Protein AF-A0A1H8KTC3-F1 (afdb_monomer_lite)

Radius of gyration: 44.31 Å; chains: 1; bounding box: 61×107×95 Å

Secondary structure (DSSP, 8-state):
---HHHHHHHHHHHHHHHTS-HHHHH--HHHHTT---GGGHHHHHHHHHHHHHHHHS-GGGS-HHHHHHHHHHHHHHHHHHHHHHT--S-SS-HHHHHHHHHHHHHHHHHHHHHHHTTHHHHHHHHTT-HHHHHHHHHHHHHHHHHHHHHHHHHHHHHHHHHHHHHHHHHHHHHHHHHHHHHHHHHHHHHHHHHHHHHHHHHHHHHHHHHHHHHHHHHHH-PPPTT--HHHHHHHHHHHHHHH-

pLDDT: mean 75.18, std 18.18, range [36.19, 97.75]

Foldseek 3Di:
DADPVLLVLLLVLLVLLLVQDLVLLADDCPFAPPDGLVLLNVLSVLLNVLSVLSNPFPCVPDDNVLSNQLSVLSNQLSVLSVVSVPQGPPDPCSNVVSVVSSVSNNVSSVSNCVSCVVVRVVRVVVVPCCVVCVVVVVVVVVVVVVCVVVVVVVVVVVVVVVVVVVVVVVVVCVVVVVVVVVVVVVVVVVVVVVVVVVVVVVVVVVVVVVVVVVVCCLPPPDDPPPDDPVVVVVSVVVSVVVVD

Sequence (244 aa):
MASATVVDELKAACRQGLDINISRLIARPEEWGRINFEGAKASLQTATFLFEAFSTLPVDILPDQDVTSLRDNARAVVQQMQAIDKFGIATENPSNQAASLVDGLKGAVDGFQRVSFNLLPYLAYHRGDIQAKLALIESAVGKAEALYDDGKASIDAKAKLLDDALAAARTAAAKAGAAVFTQDFFGEADTLGNSAGKWLIAGTALAGAGMIAAVAALLWLQPPIEASTPYLIQYTVTKLVVVV

Structure (mmCIF, N/CA/C/O backbone):
data_AF-A0A1H8KTC3-F1
#
_entry.id   AF-A0A1H8KTC3-F1
#
loop_
_atom_site.group_PDB
_atom_site.id
_atom_site.type_symbol
_atom_site.label_atom_id
_atom_site.label_alt_id
_atom_site.label_comp_id
_atom_site.label_asym_id
_atom_site.label_entity_id
_atom_site.label_seq_id
_atom_site.pdbx_PDB_ins_code
_atom_site.Cartn_x
_atom_site.Cartn_y
_atom_site.Cartn_z
_atom_site.occupancy
_atom_site.B_iso_or_equiv
_atom_site.auth_seq_id
_atom_site.auth_comp_id
_atom_site.auth_asym_id
_atom_site.auth_atom_id
_atom_site.pdbx_PDB_model_num
ATOM 1 N N . MET A 1 1 ? 22.013 -10.633 -17.024 1.00 72.88 1 MET A N 1
ATOM 2 C CA . MET A 1 1 ? 21.093 -11.752 -16.759 1.00 72.88 1 MET A CA 1
ATOM 3 C C . MET A 1 1 ? 21.294 -12.169 -15.326 1.00 72.88 1 MET A C 1
ATOM 5 O O . MET A 1 1 ? 22.433 -12.132 -14.866 1.00 72.88 1 MET A O 1
ATOM 9 N N . ALA A 1 2 ? 20.203 -12.465 -14.635 1.00 81.25 2 ALA A N 1
ATOM 10 C CA . ALA A 1 2 ? 20.216 -12.713 -13.209 1.00 81.25 2 ALA A CA 1
ATOM 11 C C . ALA A 1 2 ? 20.635 -14.155 -12.918 1.00 81.25 2 ALA A C 1
ATOM 13 O O . ALA A 1 2 ? 20.373 -15.072 -13.698 1.00 81.25 2 ALA A O 1
ATOM 14 N N . SER A 1 3 ? 21.291 -14.358 -11.785 1.00 89.69 3 SER A N 1
ATOM 15 C CA . SER A 1 3 ? 21.626 -15.681 -11.279 1.00 89.69 3 SER A CA 1
ATOM 16 C C . SER A 1 3 ? 20.360 -16.478 -10.946 1.00 89.69 3 SER A C 1
ATOM 18 O O . SER A 1 3 ? 19.374 -15.937 -10.436 1.00 89.69 3 SER A O 1
ATOM 20 N N . ALA A 1 4 ? 20.403 -17.792 -11.190 1.00 89.69 4 ALA A N 1
ATOM 21 C CA . ALA A 1 4 ? 19.290 -18.694 -10.884 1.00 89.69 4 ALA A CA 1
ATOM 22 C C . ALA A 1 4 ? 18.856 -18.593 -9.411 1.00 89.69 4 ALA A C 1
ATOM 24 O O . ALA A 1 4 ? 17.666 -18.553 -9.120 1.00 89.69 4 ALA A O 1
ATOM 25 N N . THR A 1 5 ? 19.818 -18.435 -8.496 1.00 93.25 5 THR A N 1
ATOM 26 C CA . THR A 1 5 ? 19.568 -18.273 -7.060 1.00 93.25 5 THR A CA 1
ATOM 27 C C . THR A 1 5 ? 18.655 -17.083 -6.756 1.00 93.25 5 THR A C 1
ATOM 29 O O . THR A 1 5 ? 17.660 -17.234 -6.052 1.00 93.25 5 THR A O 1
ATOM 32 N N . VAL A 1 6 ? 18.952 -15.897 -7.298 1.00 90.19 6 VAL A N 1
ATOM 33 C CA . VAL A 1 6 ? 18.173 -14.680 -7.007 1.00 90.19 6 VAL A CA 1
ATOM 34 C C . VAL A 1 6 ? 16.779 -14.756 -7.640 1.00 90.19 6 VAL A C 1
ATOM 36 O O . VAL A 1 6 ? 15.796 -14.325 -7.035 1.00 90.19 6 VAL A O 1
ATOM 39 N N . VAL A 1 7 ? 16.674 -15.363 -8.825 1.00 91.81 7 VAL A N 1
ATOM 40 C CA . VAL A 1 7 ? 15.395 -15.627 -9.500 1.00 91.81 7 VAL A CA 1
ATOM 41 C C . VAL A 1 7 ? 14.516 -16.582 -8.691 1.00 91.81 7 VAL A C 1
ATOM 43 O O . VAL A 1 7 ? 13.326 -16.313 -8.504 1.00 91.81 7 VAL A O 1
ATOM 46 N N . ASP A 1 8 ? 15.086 -17.675 -8.188 1.00 94.19 8 ASP A N 1
ATOM 47 C CA . ASP A 1 8 ? 14.363 -18.655 -7.379 1.00 94.19 8 ASP A CA 1
ATOM 48 C C . ASP A 1 8 ? 13.907 -18.051 -6.049 1.00 94.19 8 ASP A C 1
ATOM 50 O O . ASP A 1 8 ? 12.771 -18.270 -5.627 1.00 94.19 8 ASP A O 1
ATOM 54 N N . GLU A 1 9 ? 14.739 -17.217 -5.421 1.00 94.44 9 GLU A N 1
ATOM 55 C CA . GLU A 1 9 ? 14.365 -16.490 -4.208 1.00 94.44 9 GLU A CA 1
ATOM 56 C C . GLU A 1 9 ? 13.215 -15.498 -4.430 1.00 94.44 9 GLU A C 1
ATOM 58 O O . GLU A 1 9 ? 12.332 -15.394 -3.574 1.00 94.44 9 GLU A O 1
ATOM 63 N N . LEU A 1 10 ? 13.200 -14.776 -5.559 1.00 95.56 10 LEU A N 1
ATOM 64 C CA . LEU A 1 10 ? 12.077 -13.910 -5.934 1.00 95.56 10 LEU A CA 1
ATOM 65 C C . LEU A 1 10 ? 10.802 -14.739 -6.109 1.00 95.56 10 LEU A C 1
ATOM 67 O O . LEU A 1 10 ? 9.775 -14.433 -5.503 1.00 95.56 10 LEU A O 1
ATOM 71 N N . LYS A 1 11 ? 10.865 -15.817 -6.899 1.00 94.31 11 LYS A N 1
ATOM 72 C CA . LYS A 1 11 ? 9.705 -16.683 -7.153 1.00 94.31 11 LYS A CA 1
ATOM 73 C C . LYS A 1 11 ? 9.184 -17.328 -5.872 1.00 94.31 11 LYS A C 1
ATOM 75 O O . LYS A 1 11 ? 7.970 -17.430 -5.703 1.00 94.31 11 LYS A O 1
ATOM 80 N N . ALA A 1 12 ? 10.071 -17.730 -4.965 1.00 95.25 12 ALA A N 1
ATOM 81 C CA . ALA A 1 12 ? 9.701 -18.248 -3.653 1.00 95.25 12 ALA A CA 1
ATOM 82 C C . ALA A 1 12 ? 8.963 -17.193 -2.814 1.00 95.25 12 ALA A C 1
ATOM 84 O O . ALA A 1 12 ? 7.914 -17.501 -2.254 1.00 95.25 12 ALA A O 1
ATOM 85 N N . ALA A 1 13 ? 9.450 -15.946 -2.784 1.00 95.19 13 ALA A N 1
ATOM 86 C CA . ALA A 1 13 ? 8.769 -14.853 -2.090 1.00 95.19 13 ALA A CA 1
ATOM 87 C C . ALA A 1 13 ? 7.376 -14.573 -2.683 1.00 95.19 13 ALA A C 1
ATOM 89 O O . ALA A 1 13 ? 6.410 -14.430 -1.937 1.00 95.19 13 ALA A O 1
ATOM 90 N N . CYS A 1 14 ? 7.242 -14.560 -4.014 1.00 93.69 14 CYS A N 1
ATOM 91 C CA . CYS A 1 14 ? 5.942 -14.388 -4.667 1.00 93.69 14 CYS A CA 1
ATOM 92 C C . CYS A 1 14 ? 4.973 -15.528 -4.332 1.00 93.69 14 CYS A C 1
ATOM 94 O O . CYS A 1 14 ? 3.828 -15.263 -3.982 1.00 93.69 14 CYS A O 1
ATOM 96 N N . ARG A 1 15 ? 5.425 -16.790 -4.381 1.00 94.88 15 ARG A N 1
ATOM 97 C CA . ARG A 1 15 ? 4.598 -17.951 -4.003 1.00 94.88 15 ARG A CA 1
ATOM 98 C C . ARG A 1 15 ? 4.141 -17.871 -2.551 1.00 94.88 15 ARG A C 1
ATOM 100 O O . ARG A 1 15 ? 2.958 -18.024 -2.288 1.00 94.88 15 ARG A O 1
ATOM 107 N N . GLN A 1 16 ? 5.048 -17.525 -1.639 1.00 94.56 16 GLN A N 1
ATOM 108 C CA . GLN A 1 16 ? 4.707 -17.324 -0.233 1.00 94.56 16 GLN A CA 1
ATOM 109 C C . GLN A 1 16 ? 3.632 -16.244 -0.049 1.00 94.56 16 GLN A C 1
ATOM 111 O O . GLN A 1 16 ? 2.763 -16.395 0.802 1.00 94.56 16 GLN A O 1
ATOM 116 N N . GLY A 1 17 ? 3.674 -15.165 -0.836 1.00 90.19 17 GLY A N 1
ATOM 117 C CA . GLY A 1 17 ? 2.631 -14.139 -0.836 1.00 90.19 17 GLY A CA 1
ATOM 118 C C . GLY A 1 17 ? 1.282 -14.638 -1.358 1.00 90.19 17 GLY A C 1
ATOM 119 O O . GLY A 1 17 ? 0.250 -14.276 -0.799 1.00 90.19 17 GLY A O 1
ATOM 120 N N . LEU A 1 18 ? 1.283 -15.492 -2.387 1.00 91.81 18 LEU A N 1
ATOM 121 C CA . LEU A 1 18 ? 0.070 -16.092 -2.962 1.00 91.81 18 LEU A CA 1
ATOM 122 C C . LEU A 1 18 ? -0.572 -17.150 -2.060 1.00 91.81 18 LEU A C 1
ATOM 124 O O . LEU A 1 18 ? -1.792 -17.293 -2.071 1.00 91.81 18 LEU A O 1
ATOM 128 N N . ASP A 1 19 ? 0.225 -17.855 -1.257 1.00 92.81 19 ASP A N 1
ATOM 129 C CA . ASP A 1 19 ? -0.275 -18.845 -0.297 1.00 92.81 19 ASP A CA 1
ATOM 130 C C . ASP A 1 19 ? -1.056 -18.195 0.864 1.00 92.81 19 ASP A C 1
ATOM 132 O O . ASP A 1 19 ? -1.827 -18.862 1.561 1.00 92.81 19 ASP A O 1
ATOM 136 N N . ILE A 1 20 ? -0.891 -16.885 1.086 1.00 90.50 20 ILE A N 1
ATOM 137 C CA . ILE A 1 20 ? -1.614 -16.157 2.130 1.00 90.50 20 ILE A CA 1
ATOM 138 C C . ILE A 1 20 ? -3.026 -15.811 1.644 1.00 90.50 20 ILE A C 1
ATOM 140 O O . ILE A 1 20 ? -3.231 -15.043 0.704 1.00 90.50 20 ILE A O 1
ATOM 144 N N . ASN A 1 21 ? -4.034 -16.320 2.354 1.00 86.12 21 ASN A N 1
ATOM 145 C CA . ASN A 1 21 ? -5.434 -16.057 2.039 1.00 86.12 21 ASN A CA 1
ATOM 146 C C . ASN A 1 21 ? -5.831 -14.600 2.365 1.00 86.12 21 ASN A C 1
ATOM 148 O O . ASN A 1 21 ? -6.064 -14.249 3.522 1.00 86.12 21 ASN A O 1
ATOM 152 N N . ILE A 1 22 ? -5.974 -13.772 1.325 1.00 86.44 22 ILE A N 1
ATOM 153 C CA . ILE A 1 22 ? -6.349 -12.349 1.418 1.00 86.44 22 ILE A CA 1
ATOM 154 C C . ILE A 1 22 ? -7.684 -12.139 2.135 1.00 86.44 22 ILE A C 1
ATOM 156 O O . ILE A 1 22 ? -7.802 -11.228 2.951 1.00 86.44 22 ILE A O 1
ATOM 160 N N . SER A 1 23 ? -8.696 -12.968 1.860 1.00 83.56 23 SER A N 1
ATOM 161 C CA . SER A 1 23 ? -10.012 -12.845 2.502 1.00 83.56 23 SER A CA 1
ATOM 162 C C . SER A 1 23 ? -9.894 -12.992 4.014 1.00 83.56 23 SER A C 1
ATOM 164 O O . SER A 1 23 ? -10.542 -12.260 4.761 1.00 83.56 23 SER A O 1
ATOM 166 N N . ARG A 1 24 ? -8.994 -13.874 4.459 1.00 86.62 24 ARG A N 1
ATOM 167 C CA . ARG A 1 24 ? -8.672 -14.051 5.873 1.00 86.62 24 ARG A CA 1
ATOM 168 C C . ARG A 1 24 ? -7.906 -12.859 6.454 1.00 86.62 24 ARG A C 1
ATOM 170 O O . ARG A 1 24 ? -7.980 -12.638 7.655 1.00 86.62 24 ARG A O 1
ATOM 177 N N . LEU A 1 25 ? -7.154 -12.102 5.658 1.00 86.94 25 LEU A N 1
ATOM 178 C CA . LEU A 1 25 ? -6.471 -10.891 6.132 1.00 86.94 25 LEU A CA 1
ATOM 179 C C . LEU A 1 25 ? -7.417 -9.697 6.279 1.00 86.94 25 LEU A C 1
ATOM 181 O O . LEU A 1 25 ? -7.145 -8.817 7.085 1.00 86.94 25 LEU A O 1
ATOM 185 N N . ILE A 1 26 ? -8.514 -9.658 5.520 1.00 87.88 26 ILE A N 1
ATOM 186 C CA . ILE A 1 26 ? -9.446 -8.527 5.527 1.00 87.88 26 ILE A CA 1
ATOM 187 C C . ILE A 1 26 ? -10.329 -8.540 6.776 1.00 87.88 26 ILE A C 1
ATOM 189 O O . ILE A 1 26 ? -10.446 -7.518 7.450 1.00 87.88 26 ILE A O 1
ATOM 193 N N . ALA A 1 27 ? -10.949 -9.674 7.107 1.00 85.25 27 ALA A N 1
ATOM 194 C CA . ALA A 1 27 ? -11.871 -9.744 8.235 1.00 85.25 27 ALA A CA 1
ATOM 195 C C . ALA A 1 27 ? -11.850 -11.112 8.923 1.00 85.25 27 ALA A C 1
ATOM 197 O O . ALA A 1 27 ? -11.995 -12.151 8.281 1.00 85.25 27 ALA A O 1
ATOM 198 N N . ARG A 1 28 ? -11.749 -11.089 10.257 1.00 86.06 28 ARG A N 1
ATOM 199 C CA . ARG A 1 28 ? -11.930 -12.251 11.139 1.00 86.06 28 ARG A CA 1
ATOM 200 C C . ARG A 1 28 ? -12.811 -11.856 12.317 1.00 86.06 28 ARG A C 1
ATOM 202 O O . ARG A 1 28 ? -12.288 -11.510 13.373 1.00 86.06 28 ARG A O 1
ATOM 209 N N . PRO A 1 29 ? -14.144 -11.878 12.162 1.00 77.44 29 PRO A N 1
ATOM 210 C CA . PRO A 1 29 ? -15.052 -11.443 13.223 1.00 77.44 29 PRO A CA 1
ATOM 211 C C . PRO A 1 29 ? -14.850 -12.215 14.534 1.00 77.44 29 PRO A C 1
ATOM 213 O O . PRO A 1 29 ? -14.983 -11.643 15.612 1.00 77.44 29 PRO A O 1
ATOM 216 N N . GLU A 1 30 ? -14.475 -13.493 14.434 1.00 79.38 30 GLU A N 1
ATOM 217 C CA . GLU A 1 30 ? -14.207 -14.378 15.573 1.00 79.38 30 GLU A CA 1
ATOM 218 C C . GLU A 1 30 ? -12.906 -14.028 16.322 1.00 79.38 30 GLU A C 1
ATOM 220 O O . GLU A 1 30 ? -12.861 -14.147 17.542 1.00 79.38 30 GLU A O 1
ATOM 225 N N . GLU A 1 31 ? -11.863 -13.564 15.618 1.00 82.00 31 GLU A N 1
ATOM 226 C CA . GLU A 1 31 ? -10.539 -13.263 16.200 1.00 82.00 31 GLU A CA 1
ATOM 227 C C . GLU A 1 31 ? -10.375 -11.767 16.556 1.00 82.00 31 GLU A C 1
ATOM 229 O O . GLU A 1 31 ? -9.691 -11.422 17.520 1.00 82.00 31 GLU A O 1
ATOM 234 N N . TRP A 1 32 ? -10.996 -10.861 15.790 1.00 84.62 32 TRP A N 1
ATOM 235 C CA . TRP A 1 32 ? -10.765 -9.407 15.852 1.00 84.62 32 TRP A CA 1
ATOM 236 C C . TRP A 1 32 ? -11.997 -8.585 16.258 1.00 84.62 32 TRP A C 1
ATOM 238 O O . TRP A 1 32 ? -11.905 -7.372 16.478 1.00 84.62 32 TRP A O 1
ATOM 248 N N . GLY A 1 33 ? -13.167 -9.219 16.376 1.00 82.19 33 GLY A N 1
ATOM 249 C CA . GLY A 1 33 ? -14.414 -8.544 16.719 1.00 82.19 33 GLY A CA 1
ATOM 250 C C . GLY A 1 33 ? -14.804 -7.491 15.678 1.00 82.19 33 GLY A C 1
ATOM 251 O O . GLY A 1 33 ? -15.130 -7.817 14.540 1.00 82.19 33 GLY A O 1
ATOM 252 N N . ARG A 1 34 ? -14.805 -6.211 16.079 1.00 83.50 34 ARG A N 1
ATOM 253 C CA . ARG A 1 34 ? -15.156 -5.077 15.199 1.00 83.50 34 ARG A CA 1
ATOM 254 C C . ARG A 1 34 ? -13.987 -4.565 14.353 1.00 83.50 34 ARG A C 1
ATOM 256 O O . ARG A 1 34 ? -14.224 -3.788 13.432 1.00 83.50 34 ARG A O 1
ATOM 263 N N . ILE A 1 35 ? -12.752 -4.948 14.677 1.00 86.62 35 ILE A N 1
ATOM 264 C CA . ILE A 1 35 ? -11.562 -4.508 13.943 1.00 86.62 35 ILE A CA 1
ATOM 265 C C . ILE A 1 35 ? -11.431 -5.344 12.667 1.00 86.62 35 ILE A C 1
ATOM 267 O O . ILE A 1 35 ? -11.582 -6.564 12.687 1.00 86.62 35 ILE A O 1
ATOM 271 N N . ASN A 1 36 ? -11.165 -4.674 11.550 1.00 90.00 36 ASN A N 1
ATOM 272 C CA . ASN A 1 36 ? -10.928 -5.295 10.254 1.00 90.00 36 ASN A CA 1
ATOM 273 C C . ASN A 1 36 ? -9.883 -4.493 9.464 1.00 90.00 36 ASN A C 1
ATOM 275 O O . ASN A 1 36 ? -9.516 -3.380 9.841 1.00 90.00 36 ASN A O 1
ATOM 279 N N . PHE A 1 37 ? -9.424 -5.072 8.362 1.00 91.44 37 PHE A N 1
ATOM 280 C CA . PHE A 1 37 ? -8.426 -4.508 7.459 1.00 91.44 37 PHE A CA 1
ATOM 281 C C . PHE A 1 37 ? -9.030 -4.225 6.074 1.00 91.44 37 PHE A C 1
ATOM 283 O O . PHE A 1 37 ? -8.343 -4.332 5.060 1.00 91.44 37 PHE A O 1
ATOM 290 N N . GLU A 1 38 ? -10.310 -3.841 5.994 1.00 89.38 38 GLU A N 1
ATOM 291 C CA . GLU A 1 38 ? -10.958 -3.487 4.714 1.00 89.38 38 GLU A CA 1
ATOM 292 C C . GLU A 1 38 ? -10.200 -2.376 3.969 1.00 89.38 38 GLU A C 1
ATOM 294 O O . GLU A 1 38 ? -10.076 -2.412 2.745 1.00 89.38 38 GLU A O 1
ATOM 299 N N . GLY A 1 39 ? -9.588 -1.440 4.705 1.00 86.25 39 GLY A N 1
ATOM 300 C CA . GLY A 1 39 ? -8.731 -0.397 4.130 1.00 86.25 39 GLY A CA 1
ATOM 301 C C . GLY A 1 39 ? -7.506 -0.924 3.365 1.00 86.25 39 GLY A C 1
ATOM 302 O O . GLY A 1 39 ? -7.000 -0.234 2.484 1.00 86.25 39 GLY A O 1
ATOM 303 N N . ALA A 1 40 ? -7.055 -2.152 3.639 1.00 88.81 40 ALA A N 1
ATOM 304 C CA . ALA A 1 40 ? -5.927 -2.794 2.961 1.00 88.81 40 ALA A CA 1
ATOM 305 C C . ALA A 1 40 ? -6.331 -3.604 1.714 1.00 88.81 40 ALA A C 1
ATOM 307 O O . ALA A 1 40 ? -5.459 -4.058 0.972 1.00 88.81 40 ALA A O 1
ATOM 308 N N . LYS A 1 41 ? -7.631 -3.778 1.437 1.00 87.69 41 LYS A N 1
ATOM 309 C CA . LYS A 1 41 ? -8.133 -4.652 0.364 1.00 87.69 41 LYS A CA 1
ATOM 310 C C . LYS A 1 41 ? -7.554 -4.331 -1.015 1.00 87.69 41 LYS A C 1
ATOM 312 O O . LYS A 1 41 ? -7.093 -5.238 -1.702 1.00 87.69 41 LYS A O 1
ATOM 317 N N . ALA A 1 42 ? -7.550 -3.056 -1.406 1.00 86.62 42 ALA A N 1
ATOM 318 C CA . ALA A 1 42 ? -7.006 -2.636 -2.697 1.00 86.62 42 ALA A CA 1
ATOM 319 C C . ALA A 1 42 ? -5.503 -2.951 -2.805 1.00 86.62 42 ALA A C 1
ATOM 321 O O . ALA A 1 42 ? -5.054 -3.502 -3.806 1.00 86.62 42 ALA A O 1
ATOM 322 N N . SER A 1 43 ? -4.735 -2.679 -1.745 1.00 87.81 43 SER A N 1
ATOM 323 C CA . SER A 1 43 ? -3.302 -2.989 -1.692 1.00 87.81 43 SER A CA 1
ATOM 324 C C . SER A 1 43 ? -3.033 -4.494 -1.763 1.00 87.81 43 SER A C 1
ATOM 326 O O . SER A 1 43 ? -2.118 -4.909 -2.468 1.00 87.81 43 SER A O 1
ATOM 328 N N . LEU A 1 44 ? -3.847 -5.322 -1.100 1.00 86.62 44 LEU A N 1
ATOM 329 C CA . LEU A 1 44 ? -3.735 -6.784 -1.167 1.00 86.62 44 LEU A CA 1
ATOM 330 C C . LEU A 1 44 ? -4.015 -7.316 -2.580 1.00 86.62 44 LEU A C 1
ATOM 332 O O . LEU A 1 44 ? -3.280 -8.170 -3.063 1.00 86.62 44 LEU A O 1
ATOM 336 N N . GLN A 1 45 ? -5.025 -6.782 -3.272 1.00 87.94 45 GLN A N 1
ATOM 337 C CA . GLN A 1 45 ? -5.315 -7.154 -4.663 1.00 87.94 45 GLN A CA 1
ATOM 338 C C . GLN A 1 45 ? -4.155 -6.800 -5.602 1.00 87.94 45 GLN A C 1
ATOM 340 O O . GLN A 1 45 ? -3.752 -7.624 -6.424 1.00 87.94 45 GLN A O 1
ATOM 345 N N . THR A 1 46 ? -3.580 -5.604 -5.450 1.00 82.94 46 THR A N 1
ATOM 346 C CA . THR A 1 46 ? -2.392 -5.194 -6.208 1.00 82.94 46 THR A CA 1
ATOM 347 C C . THR A 1 46 ? -1.195 -6.095 -5.907 1.00 82.94 46 THR A C 1
ATOM 349 O O . THR A 1 46 ? -0.512 -6.529 -6.833 1.00 82.94 46 THR A O 1
ATOM 352 N N . ALA A 1 47 ? -0.949 -6.420 -4.634 1.00 88.88 47 ALA A N 1
ATOM 353 C CA . ALA A 1 47 ? 0.129 -7.323 -4.235 1.00 88.88 47 ALA A CA 1
ATOM 354 C C . ALA A 1 47 ? 0.007 -8.693 -4.915 1.00 88.88 47 ALA A C 1
ATOM 356 O O . ALA A 1 47 ? 0.973 -9.176 -5.502 1.00 88.88 47 ALA A O 1
ATOM 357 N N . THR A 1 48 ? -1.188 -9.285 -4.895 1.00 87.81 48 THR A N 1
ATOM 358 C CA . THR A 1 48 ? -1.466 -10.577 -5.534 1.00 87.81 48 THR A CA 1
ATOM 359 C C . THR A 1 48 ? -1.241 -10.536 -7.033 1.00 87.81 48 THR A C 1
ATOM 361 O O . THR A 1 48 ? -0.537 -11.399 -7.549 1.00 87.81 48 THR A O 1
ATOM 364 N N . PHE A 1 49 ? -1.732 -9.501 -7.719 1.00 86.56 49 PHE A N 1
ATOM 365 C CA . PHE A 1 49 ? -1.460 -9.313 -9.144 1.00 86.56 49 PHE A CA 1
ATOM 366 C C . PHE A 1 49 ? 0.048 -9.294 -9.443 1.00 86.56 49 PHE A C 1
ATOM 368 O O . PHE A 1 49 ? 0.515 -9.960 -10.369 1.00 86.56 49 PHE A O 1
ATOM 375 N N . LEU A 1 50 ? 0.832 -8.561 -8.644 1.00 82.44 50 LEU A N 1
ATOM 376 C CA . LEU A 1 50 ? 2.282 -8.491 -8.825 1.00 82.44 50 LEU A CA 1
ATOM 377 C C . LEU A 1 50 ? 2.952 -9.845 -8.544 1.00 82.44 50 LEU A C 1
ATOM 379 O O . LEU A 1 50 ? 3.799 -10.278 -9.326 1.00 82.44 50 LEU A O 1
ATOM 383 N N . PHE A 1 51 ? 2.561 -10.549 -7.480 1.00 90.44 51 PHE A N 1
ATOM 384 C CA . PHE A 1 51 ? 3.088 -11.884 -7.190 1.00 90.44 51 PHE A CA 1
ATOM 385 C C . PHE A 1 51 ? 2.778 -12.890 -8.309 1.00 90.44 51 PHE A C 1
ATOM 387 O O . PHE A 1 51 ? 3.672 -13.630 -8.725 1.00 90.44 51 PHE A O 1
ATOM 394 N N . GLU A 1 52 ? 1.559 -12.890 -8.851 1.00 85.81 52 GLU A N 1
ATOM 395 C CA . GLU A 1 52 ? 1.177 -13.724 -9.998 1.00 85.81 52 GLU A CA 1
ATOM 396 C C . GLU A 1 52 ? 2.028 -13.401 -11.231 1.00 85.81 52 GLU A C 1
ATOM 398 O O . GLU A 1 52 ? 2.593 -14.305 -11.862 1.00 85.81 52 GLU A O 1
ATOM 403 N N . ALA A 1 53 ? 2.191 -12.114 -11.543 1.00 80.75 53 ALA A N 1
ATOM 404 C CA . ALA A 1 53 ? 2.989 -11.668 -12.676 1.00 80.75 53 ALA A CA 1
ATOM 405 C C . ALA A 1 53 ? 4.445 -12.151 -12.561 1.00 80.75 53 ALA A C 1
ATOM 407 O O . ALA A 1 53 ? 4.934 -12.867 -13.437 1.00 80.75 53 ALA A O 1
ATOM 408 N N . PHE A 1 54 ? 5.136 -11.843 -11.462 1.00 88.44 54 PHE A N 1
ATOM 409 C CA . PHE A 1 54 ? 6.554 -12.192 -11.309 1.00 88.44 54 PHE A CA 1
ATOM 410 C C . PHE A 1 54 ? 6.812 -13.678 -11.043 1.00 88.44 54 PHE A C 1
ATOM 412 O O . PHE A 1 54 ? 7.908 -14.161 -11.321 1.00 88.44 54 PHE A O 1
ATOM 419 N N . SER A 1 55 ? 5.811 -14.439 -10.594 1.00 87.56 55 SER A N 1
ATOM 420 C CA . SER A 1 55 ? 5.931 -15.900 -10.497 1.00 87.56 55 SER A CA 1
ATOM 421 C C . SER A 1 55 ? 5.994 -16.590 -11.867 1.00 87.56 55 SER A C 1
ATOM 423 O O . SER A 1 55 ? 6.543 -17.690 -11.979 1.00 87.56 55 SER A O 1
ATOM 425 N N . THR A 1 56 ? 5.463 -15.944 -12.911 1.00 82.19 56 THR A N 1
ATOM 426 C CA . THR A 1 56 ? 5.281 -16.542 -14.241 1.00 82.19 56 THR A CA 1
ATOM 427 C C . THR A 1 56 ? 6.092 -15.875 -15.355 1.00 82.19 56 THR A C 1
ATOM 429 O O . THR A 1 56 ? 6.297 -16.483 -16.405 1.00 82.19 56 THR A O 1
ATOM 432 N N . LEU A 1 57 ? 6.545 -14.635 -15.164 1.00 83.19 57 LEU A N 1
ATOM 433 C CA . LEU A 1 57 ? 7.346 -13.898 -16.141 1.00 83.19 57 LEU A CA 1
ATOM 434 C C . LEU A 1 57 ? 8.812 -14.384 -16.202 1.00 83.19 57 LEU A C 1
ATOM 436 O O . LEU A 1 57 ? 9.342 -14.879 -15.201 1.00 83.19 57 LEU A O 1
ATOM 440 N N . PRO A 1 58 ? 9.489 -14.221 -17.358 1.00 86.44 58 PRO A N 1
ATOM 441 C CA . PRO A 1 58 ? 10.887 -14.615 -17.547 1.00 86.44 58 PRO A CA 1
ATOM 442 C C . PRO A 1 58 ? 11.846 -13.606 -16.894 1.00 86.44 58 PRO A C 1
ATOM 444 O O . PRO A 1 58 ? 12.506 -12.823 -17.565 1.00 86.44 58 PRO A O 1
ATOM 447 N N . VAL A 1 59 ? 11.881 -13.564 -15.561 1.00 89.44 59 VAL A N 1
ATOM 448 C CA . VAL A 1 59 ? 12.689 -12.604 -14.778 1.00 89.44 59 VAL A CA 1
ATOM 449 C C . VAL A 1 59 ? 14.206 -12.831 -14.873 1.00 89.44 59 VAL A C 1
ATOM 451 O O . VAL A 1 59 ? 14.981 -11.959 -14.497 1.00 89.44 59 VAL A O 1
ATOM 454 N N . ASP A 1 60 ? 14.639 -13.974 -15.398 1.00 89.25 60 ASP A N 1
ATOM 455 C CA . ASP A 1 60 ? 16.041 -14.360 -15.606 1.00 89.25 60 ASP A CA 1
ATOM 456 C C . ASP A 1 60 ? 16.784 -13.456 -16.602 1.00 89.25 60 ASP A C 1
ATOM 458 O O . ASP A 1 60 ? 18.000 -13.255 -16.501 1.00 89.25 60 ASP A O 1
ATOM 462 N N . ILE A 1 61 ? 16.047 -12.824 -17.517 1.00 86.06 61 ILE A N 1
ATOM 463 C CA . ILE A 1 61 ? 16.614 -11.911 -18.513 1.00 86.06 61 ILE A CA 1
ATOM 464 C C . ILE A 1 61 ? 17.040 -10.560 -17.914 1.00 86.06 61 ILE A C 1
ATOM 466 O O . ILE A 1 61 ? 17.750 -9.795 -18.570 1.00 86.06 61 ILE A O 1
ATOM 470 N N . LEU A 1 62 ? 16.617 -10.248 -16.685 1.00 87.00 62 LEU A N 1
ATOM 471 C CA . LEU A 1 62 ? 16.917 -8.981 -16.018 1.00 87.00 62 LEU A CA 1
ATOM 472 C C . LEU A 1 62 ? 18.344 -8.947 -15.436 1.00 87.00 62 LEU A C 1
ATOM 474 O O . LEU A 1 62 ? 18.983 -9.986 -15.260 1.00 87.00 62 LEU A O 1
ATOM 478 N N . PRO A 1 63 ? 18.892 -7.761 -15.134 1.00 91.69 63 PRO A N 1
ATOM 479 C CA . PRO A 1 63 ? 20.056 -7.611 -14.263 1.00 91.69 63 PRO A CA 1
ATOM 480 C C . PRO A 1 63 ? 19.792 -8.127 -12.838 1.00 91.69 63 PRO A C 1
ATOM 482 O O . PRO A 1 63 ? 18.707 -7.934 -12.293 1.00 91.69 63 PRO A O 1
ATOM 485 N N . ASP A 1 64 ? 20.808 -8.713 -12.194 1.00 91.56 64 ASP A N 1
ATOM 486 C CA . ASP A 1 64 ? 20.706 -9.225 -10.813 1.00 91.56 64 ASP A CA 1
ATOM 487 C C . ASP A 1 64 ? 20.222 -8.168 -9.813 1.00 91.56 64 ASP A C 1
ATOM 489 O O . ASP A 1 64 ? 19.466 -8.478 -8.892 1.00 91.56 64 ASP A O 1
ATOM 493 N N . GLN A 1 65 ? 20.638 -6.912 -9.995 1.00 91.31 65 GLN A N 1
ATOM 494 C CA . GLN A 1 65 ? 20.245 -5.801 -9.128 1.00 91.31 65 GLN A CA 1
ATOM 495 C C . GLN A 1 65 ? 18.729 -5.548 -9.166 1.00 91.31 65 GLN A C 1
ATOM 497 O O . GLN A 1 65 ? 18.124 -5.270 -8.126 1.00 91.31 65 GLN A O 1
ATOM 502 N N . ASP A 1 66 ? 18.109 -5.693 -10.336 1.00 88.31 66 ASP A N 1
ATOM 503 C CA . ASP A 1 66 ? 16.674 -5.476 -10.514 1.00 88.31 66 ASP A CA 1
ATOM 504 C C . ASP A 1 66 ? 15.876 -6.627 -9.898 1.00 88.31 66 ASP A C 1
ATOM 506 O O . ASP A 1 66 ? 14.915 -6.395 -9.164 1.00 88.31 66 ASP A O 1
ATOM 510 N N . VAL A 1 67 ? 16.321 -7.873 -10.102 1.00 94.50 67 VAL A N 1
ATOM 511 C CA . VAL A 1 67 ? 15.691 -9.056 -9.484 1.00 94.50 67 VAL A CA 1
ATOM 512 C C . VAL A 1 67 ? 15.859 -9.040 -7.963 1.00 94.50 67 VAL A C 1
ATOM 514 O O . VAL A 1 67 ? 14.917 -9.350 -7.236 1.00 94.50 67 VAL A O 1
ATOM 517 N N . THR A 1 68 ? 17.017 -8.602 -7.467 1.00 95.06 68 THR A N 1
ATOM 518 C CA . THR A 1 68 ? 17.275 -8.392 -6.035 1.00 95.06 68 THR A CA 1
ATOM 519 C C . THR A 1 68 ? 16.316 -7.358 -5.450 1.00 95.06 68 THR A C 1
ATOM 521 O O . THR A 1 68 ? 15.668 -7.614 -4.436 1.00 95.06 68 THR A O 1
ATOM 524 N N . SER A 1 69 ? 16.151 -6.222 -6.129 1.00 93.69 69 SER A N 1
ATOM 525 C CA . SER A 1 69 ? 15.227 -5.169 -5.702 1.00 93.69 69 SER A CA 1
ATOM 526 C C . SER A 1 69 ? 13.774 -5.655 -5.700 1.00 93.69 69 SER A C 1
ATOM 528 O O . SER A 1 69 ? 13.041 -5.394 -4.744 1.00 93.69 69 SER A O 1
ATOM 530 N N . LEU A 1 70 ? 13.352 -6.403 -6.726 1.00 93.88 70 LEU A N 1
ATOM 531 C CA . LEU A 1 70 ? 12.031 -7.035 -6.771 1.00 93.88 70 LEU A CA 1
ATOM 532 C C . LEU A 1 70 ? 11.834 -8.008 -5.607 1.00 93.88 70 LEU A C 1
ATOM 534 O O . LEU A 1 70 ? 10.809 -7.950 -4.931 1.00 93.88 70 LEU A O 1
ATOM 538 N N . ARG A 1 71 ? 12.821 -8.872 -5.346 1.00 96.25 71 ARG A N 1
ATOM 539 C CA . ARG A 1 71 ? 12.781 -9.865 -4.266 1.00 96.25 71 ARG A CA 1
ATOM 540 C C . ARG A 1 71 ? 12.616 -9.193 -2.910 1.00 96.25 71 ARG A C 1
ATOM 542 O O . ARG A 1 71 ? 11.784 -9.625 -2.116 1.00 96.25 71 ARG A O 1
ATOM 549 N N . ASP A 1 72 ? 13.395 -8.155 -2.639 1.00 97.19 72 ASP A N 1
ATOM 550 C CA . ASP A 1 72 ? 13.391 -7.494 -1.336 1.00 97.19 72 ASP A CA 1
ATOM 551 C C . ASP A 1 72 ? 12.064 -6.759 -1.093 1.00 97.19 72 ASP A C 1
ATOM 553 O O . ASP A 1 72 ? 11.495 -6.856 -0.004 1.00 97.19 72 ASP A O 1
ATOM 557 N N . ASN A 1 73 ? 11.499 -6.125 -2.128 1.00 96.56 73 ASN A N 1
ATOM 558 C CA . ASN A 1 73 ? 10.167 -5.521 -2.041 1.00 96.56 73 ASN A CA 1
ATOM 559 C C . ASN A 1 73 ? 9.056 -6.578 -1.908 1.00 96.56 73 ASN A C 1
ATOM 561 O O . ASN A 1 73 ? 8.153 -6.410 -1.091 1.00 96.56 73 ASN A O 1
ATOM 565 N N . ALA A 1 74 ? 9.136 -7.694 -2.639 1.00 97.00 74 ALA A N 1
ATOM 566 C CA . ALA A 1 74 ? 8.194 -8.802 -2.496 1.00 97.00 74 ALA A CA 1
ATOM 567 C C . ALA A 1 74 ? 8.217 -9.378 -1.067 1.00 97.00 74 ALA A C 1
ATOM 569 O O . ALA A 1 74 ? 7.165 -9.565 -0.456 1.00 97.00 74 ALA A O 1
ATOM 570 N N . ARG A 1 75 ? 9.411 -9.586 -0.493 1.00 97.75 75 ARG A N 1
ATOM 571 C CA . ARG A 1 75 ? 9.579 -10.026 0.902 1.00 97.75 75 ARG A CA 1
ATOM 572 C C . ARG A 1 75 ? 9.003 -9.022 1.897 1.00 97.75 75 ARG A C 1
ATOM 574 O O . ARG A 1 75 ? 8.359 -9.445 2.852 1.00 97.75 75 ARG A O 1
ATOM 581 N N . ALA A 1 76 ? 9.190 -7.722 1.675 1.00 97.44 76 ALA A N 1
ATOM 582 C CA . ALA A 1 76 ? 8.612 -6.690 2.534 1.00 97.44 76 ALA A CA 1
ATOM 583 C C . ALA A 1 76 ? 7.075 -6.759 2.549 1.00 97.44 76 ALA A C 1
ATOM 585 O O . ALA A 1 76 ? 6.470 -6.714 3.619 1.00 97.44 76 ALA A O 1
ATOM 586 N N . VAL A 1 77 ? 6.438 -6.951 1.388 1.00 97.25 77 VAL A N 1
ATOM 587 C CA . VAL A 1 77 ? 4.978 -7.132 1.304 1.00 97.25 77 VAL A CA 1
ATOM 588 C C . VAL A 1 77 ? 4.537 -8.392 2.055 1.00 97.25 77 VAL A C 1
ATOM 590 O O . VAL A 1 77 ? 3.626 -8.320 2.879 1.00 97.25 77 VAL A O 1
ATOM 593 N N . VAL A 1 78 ? 5.217 -9.525 1.848 1.00 97.25 78 VAL A N 1
ATOM 594 C CA . VAL A 1 78 ? 4.925 -10.781 2.566 1.00 97.25 78 VAL A CA 1
ATOM 595 C C . VAL A 1 78 ? 5.038 -10.602 4.082 1.00 97.25 78 VAL A C 1
ATOM 597 O O . VAL A 1 78 ? 4.177 -11.074 4.822 1.00 97.25 78 VAL A O 1
ATOM 600 N N . GLN A 1 79 ? 6.062 -9.895 4.562 1.00 96.81 79 GLN A N 1
ATOM 601 C CA . GLN A 1 79 ? 6.234 -9.613 5.989 1.00 96.81 79 GLN A CA 1
ATOM 602 C C . GLN A 1 79 ? 5.069 -8.797 6.559 1.00 96.81 79 GLN A C 1
ATOM 604 O O . GLN A 1 79 ? 4.586 -9.116 7.644 1.00 96.81 79 GLN A O 1
ATOM 609 N N . GLN A 1 80 ? 4.576 -7.791 5.829 1.00 96.62 80 GLN A N 1
ATOM 610 C CA . GLN A 1 80 ? 3.412 -7.009 6.260 1.00 96.62 80 GLN A CA 1
ATOM 611 C C . GLN A 1 80 ? 2.129 -7.847 6.263 1.00 96.62 80 GLN A C 1
ATOM 613 O O . GLN A 1 80 ? 1.357 -7.789 7.218 1.00 96.62 80 GLN A O 1
ATOM 618 N N . MET A 1 81 ? 1.928 -8.697 5.253 1.00 96.31 81 MET A N 1
ATOM 619 C CA . MET A 1 81 ? 0.803 -9.638 5.227 1.00 96.31 81 MET A CA 1
ATOM 620 C C . MET A 1 81 ? 0.844 -10.606 6.419 1.00 96.31 81 MET A C 1
ATOM 622 O O . MET A 1 81 ? -0.180 -10.846 7.051 1.00 96.31 81 MET A O 1
ATOM 626 N N . GLN A 1 82 ? 2.026 -11.113 6.781 1.00 95.31 82 GLN A N 1
ATOM 627 C CA . GLN A 1 82 ? 2.211 -11.963 7.963 1.00 95.31 82 GLN A CA 1
ATOM 628 C C . GLN A 1 82 ? 2.023 -11.208 9.282 1.00 95.31 82 GLN A C 1
ATOM 630 O O . GLN A 1 82 ? 1.577 -11.796 10.264 1.00 95.31 82 GLN A O 1
ATOM 635 N N . ALA A 1 83 ? 2.371 -9.923 9.335 1.00 93.75 83 ALA A N 1
ATOM 636 C CA . ALA A 1 83 ? 2.128 -9.092 10.509 1.00 93.75 83 ALA A CA 1
ATOM 637 C C . ALA A 1 83 ? 0.624 -8.871 10.733 1.00 93.75 83 A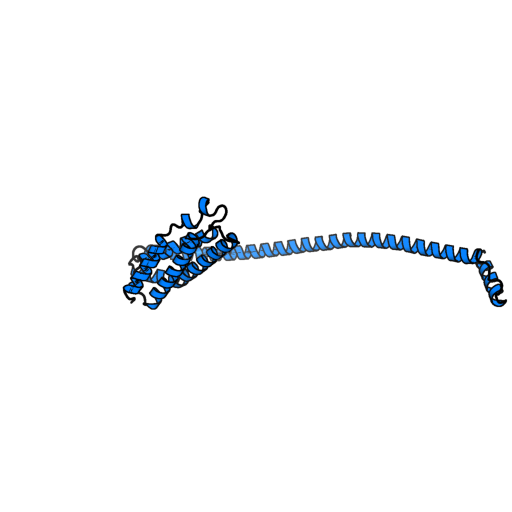LA A C 1
ATOM 639 O O . ALA A 1 83 ? 0.164 -8.964 11.869 1.00 93.75 83 ALA A O 1
ATOM 640 N N . ILE A 1 84 ? -0.143 -8.669 9.654 1.00 93.44 84 ILE A N 1
ATOM 641 C CA . ILE A 1 84 ? -1.613 -8.635 9.698 1.00 93.44 84 ILE A CA 1
ATOM 642 C C . ILE A 1 84 ? -2.171 -10.004 10.108 1.00 93.44 84 ILE A C 1
ATOM 644 O O . ILE A 1 84 ? -3.040 -10.076 10.968 1.00 93.44 84 ILE A O 1
ATOM 648 N N . ASP A 1 85 ? -1.647 -11.100 9.555 1.00 91.88 85 ASP A N 1
ATOM 649 C CA . ASP A 1 85 ? -2.087 -12.462 9.897 1.00 91.88 85 ASP A CA 1
ATOM 650 C C . ASP A 1 85 ? -1.913 -12.795 11.389 1.00 91.88 85 ASP A C 1
ATOM 652 O O . ASP A 1 85 ? -2.755 -13.478 11.974 1.00 91.88 85 ASP A O 1
ATOM 656 N N . LYS A 1 86 ? -0.841 -12.276 12.002 1.00 91.00 86 LYS A N 1
ATOM 657 C CA . LYS A 1 86 ? -0.498 -12.432 13.425 1.00 91.00 86 LYS A CA 1
ATOM 658 C C . LYS A 1 86 ? -1.114 -11.364 14.332 1.00 91.00 86 LYS A C 1
ATOM 660 O O . LYS A 1 86 ? -0.836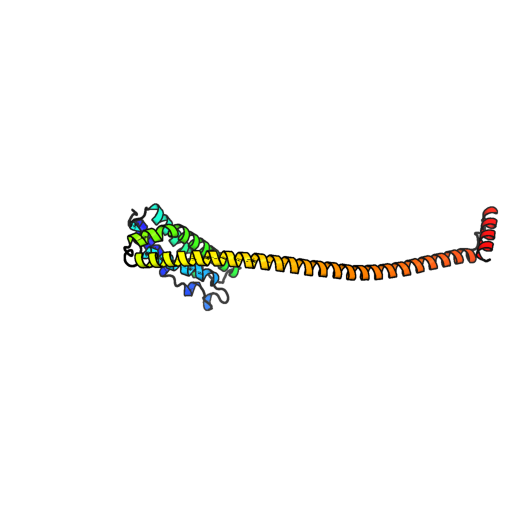 -11.366 15.532 1.00 91.00 86 LYS A O 1
ATOM 665 N N . PHE A 1 87 ? -1.893 -10.431 13.787 1.00 92.19 87 PHE A N 1
ATOM 666 C CA . PHE A 1 87 ? -2.514 -9.377 14.577 1.00 92.19 87 PHE A CA 1
ATOM 667 C C . PHE A 1 87 ? -3.479 -9.965 15.613 1.00 92.19 87 PHE A C 1
ATOM 669 O O . PHE A 1 87 ? -4.293 -10.840 15.310 1.00 92.19 87 PHE A O 1
ATOM 676 N N . GLY A 1 88 ? -3.405 -9.443 16.837 1.00 86.06 88 GLY A N 1
ATOM 677 C CA . GLY A 1 88 ? -4.260 -9.836 17.948 1.00 86.06 88 GLY A CA 1
ATOM 678 C C . GLY A 1 88 ? -4.783 -8.623 18.708 1.00 86.06 88 GLY A C 1
ATOM 679 O O . GLY A 1 88 ? -4.125 -7.590 18.790 1.00 86.06 88 GLY A O 1
ATOM 680 N N . ILE A 1 89 ? -5.969 -8.772 19.296 1.00 87.12 89 ILE A N 1
ATOM 681 C CA . ILE A 1 89 ? -6.677 -7.698 20.012 1.00 87.12 89 ILE A CA 1
ATOM 682 C C . ILE A 1 89 ? -6.234 -7.517 21.471 1.00 87.12 89 ILE A C 1
ATOM 684 O O . ILE A 1 89 ? -6.678 -6.586 22.135 1.00 87.12 89 ILE A O 1
ATOM 688 N N . ALA A 1 90 ? -5.367 -8.395 21.981 1.00 83.00 90 ALA A N 1
ATOM 689 C CA . ALA A 1 90 ? -4.859 -8.370 23.353 1.00 83.00 90 ALA A CA 1
ATOM 690 C C . ALA A 1 90 ? -3.716 -7.349 23.535 1.00 83.00 90 ALA A C 1
ATOM 692 O O . ALA A 1 90 ? -2.663 -7.670 24.084 1.00 83.00 90 ALA A O 1
ATOM 693 N N . THR A 1 91 ? -3.900 -6.129 23.032 1.00 78.81 91 THR A N 1
ATOM 694 C CA . THR A 1 91 ? -2.946 -5.017 23.146 1.00 78.81 91 THR A CA 1
ATOM 695 C C . THR A 1 91 ? -3.640 -3.781 23.719 1.00 78.81 91 THR A C 1
ATOM 697 O O . THR A 1 91 ? -4.865 -3.696 23.718 1.00 78.81 91 THR A O 1
ATOM 700 N N . GLU A 1 92 ? -2.877 -2.814 24.243 1.00 80.12 92 GLU A N 1
ATOM 701 C CA . GLU A 1 92 ? -3.453 -1.601 24.856 1.00 80.12 92 GLU A CA 1
ATOM 702 C C . GLU A 1 92 ? -4.252 -0.744 23.859 1.00 80.12 92 GLU A C 1
ATOM 704 O O . GLU A 1 92 ? -5.188 -0.050 24.253 1.00 80.12 92 GLU A O 1
ATOM 709 N N . ASN A 1 93 ? -3.904 -0.783 22.565 1.00 89.25 93 ASN A N 1
ATOM 710 C CA . ASN A 1 93 ? -4.587 -0.011 21.527 1.00 89.25 93 ASN A CA 1
ATOM 711 C C . ASN A 1 93 ? -4.604 -0.742 20.165 1.00 89.25 93 ASN A C 1
ATOM 713 O O . ASN A 1 93 ? -3.846 -0.398 19.249 1.00 89.25 93 ASN A O 1
ATOM 717 N N . PRO A 1 94 ? -5.477 -1.752 20.012 1.00 88.44 94 PRO A N 1
ATOM 718 C CA . PRO A 1 94 ? -5.501 -2.612 18.832 1.00 88.44 94 PRO A CA 1
ATOM 719 C C . PRO A 1 94 ? -5.958 -1.869 17.568 1.00 88.44 94 PRO A C 1
ATOM 721 O O . PRO A 1 94 ? -5.505 -2.194 16.474 1.00 88.44 94 PRO A O 1
ATOM 724 N N . SER A 1 95 ? -6.791 -0.831 17.695 1.00 89.38 95 SER A N 1
ATOM 725 C CA . SER A 1 95 ? -7.241 -0.019 16.555 1.00 89.38 95 SER A CA 1
ATOM 726 C C . SER A 1 95 ? -6.097 0.769 15.917 1.00 89.38 95 SER A C 1
ATOM 728 O O . SER A 1 95 ? -5.946 0.755 14.696 1.00 89.38 95 SER A O 1
ATOM 730 N N . ASN A 1 96 ? -5.256 1.419 16.730 1.00 91.62 96 ASN A N 1
ATOM 731 C CA . ASN A 1 96 ? -4.096 2.150 16.216 1.00 91.62 96 ASN A CA 1
ATOM 732 C C . ASN A 1 96 ? -3.052 1.199 15.621 1.00 91.62 96 ASN A C 1
ATOM 734 O O . ASN A 1 96 ? -2.448 1.505 14.594 1.00 91.62 96 ASN A O 1
ATOM 738 N N . GLN A 1 97 ? -2.866 0.026 16.232 1.00 92.31 97 GLN A N 1
ATOM 739 C CA . GLN A 1 97 ? -1.984 -1.006 15.696 1.00 92.31 97 GLN A CA 1
ATOM 740 C C . GLN A 1 97 ? -2.484 -1.530 14.341 1.00 92.31 97 GLN A C 1
ATOM 742 O O . GLN A 1 97 ? -1.692 -1.642 13.407 1.00 92.31 97 GLN A O 1
ATOM 747 N N . ALA A 1 98 ? -3.786 -1.791 14.200 1.00 91.56 98 ALA A N 1
ATOM 748 C CA . ALA A 1 98 ? -4.382 -2.205 12.932 1.00 91.56 98 ALA A CA 1
ATOM 749 C C . ALA A 1 98 ? -4.209 -1.134 11.842 1.00 91.56 98 ALA A C 1
ATOM 751 O O . ALA A 1 98 ? -3.789 -1.460 10.734 1.00 91.56 98 ALA A O 1
ATOM 752 N N . ALA A 1 99 ? -4.445 0.144 12.161 1.00 93.50 99 ALA A N 1
ATOM 753 C CA . ALA A 1 99 ? -4.218 1.247 11.225 1.00 93.50 99 ALA A CA 1
ATOM 754 C C . ALA A 1 99 ? -2.750 1.319 10.763 1.00 93.50 99 ALA A C 1
ATOM 756 O O . ALA A 1 99 ? -2.481 1.375 9.565 1.00 93.50 99 ALA A O 1
ATOM 757 N N . SER A 1 100 ? -1.797 1.206 11.694 1.00 94.25 100 SER A N 1
ATOM 758 C CA . SER A 1 100 ? -0.368 1.198 11.360 1.00 94.25 100 SER A CA 1
ATOM 759 C C . SER A 1 100 ? 0.032 0.017 10.470 1.00 94.25 100 SER A C 1
ATOM 761 O O . SER A 1 100 ? 0.912 0.172 9.625 1.00 94.25 100 SER A O 1
ATOM 763 N N . LEU A 1 101 ? -0.591 -1.152 10.644 1.00 95.62 101 LEU A N 1
ATOM 764 C CA . LEU A 1 101 ? -0.364 -2.317 9.785 1.00 95.62 101 LEU A CA 1
ATOM 765 C C . LEU A 1 101 ? -0.933 -2.109 8.373 1.00 95.62 101 LEU A C 1
ATOM 767 O O . LEU A 1 101 ? -0.291 -2.501 7.400 1.00 95.62 101 LEU A O 1
ATOM 771 N N . VAL A 1 102 ? -2.100 -1.464 8.243 1.00 95.44 102 VAL A N 1
ATOM 772 C CA . VAL A 1 102 ? -2.661 -1.082 6.933 1.00 95.44 102 VAL A CA 1
ATOM 773 C C . VAL A 1 102 ? -1.721 -0.121 6.208 1.00 95.44 102 VAL A C 1
ATOM 775 O O . VAL A 1 102 ? -1.390 -0.354 5.044 1.00 95.44 102 VAL A O 1
ATOM 778 N N . ASP A 1 103 ? -1.247 0.920 6.893 1.00 95.69 103 ASP A N 1
ATOM 779 C CA . ASP A 1 103 ? -0.326 1.902 6.312 1.00 95.69 103 ASP A CA 1
ATOM 780 C C . ASP A 1 103 ? 1.022 1.267 5.937 1.00 95.69 103 ASP A C 1
ATOM 782 O O . ASP A 1 103 ? 1.562 1.531 4.859 1.00 95.69 103 ASP A O 1
ATOM 786 N N . GLY A 1 104 ? 1.537 0.370 6.785 1.00 94.06 104 GLY A N 1
ATOM 787 C CA . GLY A 1 104 ? 2.755 -0.397 6.522 1.00 94.06 104 GLY A CA 1
ATOM 788 C C . GLY A 1 104 ? 2.632 -1.292 5.288 1.00 94.06 104 GLY A C 1
ATOM 789 O O . GLY A 1 104 ? 3.513 -1.280 4.423 1.00 94.06 104 GLY A O 1
ATOM 790 N N . LEU A 1 105 ? 1.519 -2.021 5.158 1.00 96.44 105 LEU A N 1
ATOM 791 C CA . LEU A 1 105 ? 1.242 -2.830 3.973 1.00 96.44 105 LEU A CA 1
ATOM 792 C C . LEU A 1 105 ? 1.149 -1.962 2.719 1.00 96.44 105 LEU A C 1
ATOM 794 O O . LEU A 1 105 ? 1.762 -2.295 1.705 1.00 96.44 105 LEU A O 1
ATOM 798 N N . LYS A 1 106 ? 0.412 -0.850 2.780 1.00 94.94 106 LYS A N 1
ATOM 799 C CA . LYS A 1 106 ? 0.269 0.065 1.647 1.00 94.94 106 LYS A CA 1
ATOM 800 C C . LYS A 1 106 ? 1.630 0.572 1.173 1.00 94.94 106 LYS A C 1
ATOM 802 O O . LYS A 1 106 ? 1.940 0.445 -0.008 1.00 94.94 106 LYS A O 1
ATOM 807 N N . GLY A 1 107 ? 2.474 1.042 2.091 1.00 92.56 107 GLY A N 1
ATOM 808 C CA . GLY A 1 107 ? 3.824 1.500 1.762 1.00 92.56 107 GLY A CA 1
ATOM 809 C C . GLY A 1 107 ? 4.705 0.408 1.141 1.00 92.56 107 GLY A C 1
ATOM 810 O O . GLY A 1 107 ? 5.436 0.675 0.184 1.00 92.56 107 GLY A O 1
ATOM 811 N N . ALA A 1 108 ? 4.612 -0.831 1.636 1.00 96.25 108 ALA A N 1
ATOM 812 C CA . ALA A 1 108 ? 5.339 -1.964 1.065 1.00 96.25 108 ALA A CA 1
ATOM 813 C C . ALA A 1 108 ? 4.865 -2.298 -0.362 1.00 96.25 108 ALA A C 1
ATOM 815 O O . ALA A 1 108 ? 5.690 -2.516 -1.252 1.00 96.25 108 ALA A O 1
ATOM 816 N N . VAL A 1 109 ? 3.549 -2.293 -0.602 1.00 93.69 109 VAL A N 1
ATOM 817 C CA . VAL A 1 109 ? 2.964 -2.549 -1.929 1.00 93.69 109 VAL A CA 1
ATOM 818 C C . VAL A 1 109 ? 3.317 -1.437 -2.913 1.00 93.69 109 VAL A C 1
ATOM 820 O O . VAL A 1 109 ? 3.719 -1.740 -4.034 1.00 93.69 109 VAL A O 1
ATOM 823 N N . ASP A 1 110 ? 3.267 -0.172 -2.494 1.00 92.12 110 ASP A N 1
ATOM 824 C CA . ASP A 1 110 ? 3.683 0.968 -3.320 1.00 92.12 110 ASP A CA 1
ATOM 825 C C . ASP A 1 110 ? 5.172 0.863 -3.703 1.00 92.12 110 ASP A C 1
ATOM 827 O O . ASP A 1 110 ? 5.565 1.159 -4.836 1.00 92.12 110 ASP A O 1
ATOM 831 N N . GLY A 1 111 ? 6.013 0.391 -2.774 1.00 89.38 111 GLY A N 1
ATOM 832 C CA . GLY A 1 111 ? 7.415 0.060 -3.027 1.00 89.38 111 GLY A CA 1
ATOM 833 C C . GLY A 1 111 ? 7.579 -1.010 -4.102 1.00 89.38 111 GLY A C 1
ATOM 834 O O . GLY A 1 111 ? 8.300 -0.795 -5.082 1.00 89.38 111 GLY A O 1
ATOM 835 N N . PHE A 1 112 ? 6.853 -2.121 -3.962 1.00 94.38 112 PHE A N 1
ATOM 836 C CA . PHE A 1 112 ? 6.891 -3.218 -4.922 1.00 94.38 112 PHE A CA 1
ATOM 837 C C . PHE A 1 112 ? 6.367 -2.799 -6.299 1.00 94.38 112 PHE A C 1
ATOM 839 O O . PHE A 1 112 ? 7.002 -3.084 -7.314 1.00 94.38 112 PHE A O 1
ATOM 846 N N . GLN A 1 113 ? 5.272 -2.044 -6.357 1.00 87.06 113 GLN A N 1
ATOM 847 C CA . GLN A 1 113 ? 4.716 -1.524 -7.601 1.00 87.06 113 GLN A CA 1
ATOM 848 C C . GLN A 1 113 ? 5.693 -0.583 -8.312 1.00 87.06 113 GLN A C 1
ATOM 850 O O . GLN A 1 113 ? 5.880 -0.702 -9.523 1.00 87.06 113 GLN A O 1
ATOM 855 N N . ARG A 1 114 ? 6.362 0.315 -7.577 1.00 87.56 114 ARG A N 1
ATOM 856 C CA . ARG A 1 114 ? 7.324 1.271 -8.144 1.00 87.56 114 ARG A CA 1
ATOM 857 C C . ARG A 1 114 ? 8.482 0.577 -8.859 1.00 87.56 114 ARG A C 1
ATOM 859 O O . ARG A 1 114 ? 8.836 0.988 -9.959 1.00 87.56 114 ARG A O 1
ATOM 866 N N . VAL A 1 115 ? 9.057 -0.468 -8.259 1.00 85.62 115 VAL A N 1
ATOM 867 C CA . VAL A 1 115 ? 10.147 -1.230 -8.900 1.00 85.62 115 VAL A CA 1
ATOM 868 C C . VAL A 1 115 ? 9.642 -2.128 -10.034 1.00 85.62 115 VAL A C 1
ATOM 870 O O . VAL A 1 115 ? 10.376 -2.413 -10.973 1.00 85.62 115 VAL A O 1
ATOM 873 N N . SER A 1 116 ? 8.373 -2.533 -9.983 1.00 83.88 116 SER A N 1
ATOM 874 C CA . SER A 1 116 ? 7.761 -3.433 -10.964 1.00 83.88 116 SER A CA 1
ATOM 875 C C . SER A 1 116 ? 7.294 -2.734 -12.239 1.00 83.88 116 SER A C 1
ATOM 877 O O . SER A 1 116 ? 7.329 -3.334 -13.313 1.00 83.88 116 SER A O 1
ATOM 879 N N . PHE A 1 117 ? 6.848 -1.479 -12.134 1.00 78.06 117 PHE A N 1
ATOM 880 C CA . PHE A 1 117 ? 6.121 -0.771 -13.192 1.00 78.06 117 PHE A CA 1
ATOM 881 C C . PHE A 1 117 ? 6.863 -0.745 -14.534 1.00 78.06 117 PHE A C 1
ATOM 883 O O . PHE A 1 117 ? 6.269 -1.025 -15.572 1.00 78.06 117 PHE A O 1
ATOM 890 N N . ASN A 1 118 ? 8.171 -0.487 -14.512 1.00 72.38 118 ASN A N 1
ATOM 891 C CA . ASN A 1 118 ? 8.982 -0.423 -15.731 1.00 72.38 118 ASN A CA 1
ATOM 892 C C . ASN A 1 118 ? 9.378 -1.809 -16.267 1.00 72.38 118 ASN A C 1
ATOM 894 O O . ASN A 1 118 ? 9.668 -1.953 -17.452 1.00 72.38 118 ASN A O 1
ATOM 898 N N . LEU A 1 119 ? 9.391 -2.832 -15.408 1.00 76.75 119 LEU A N 1
ATOM 899 C CA . LEU A 1 119 ? 9.862 -4.175 -15.751 1.00 76.75 119 LEU A CA 1
ATOM 900 C C . LEU A 1 119 ? 8.746 -5.039 -16.342 1.00 76.75 119 LEU A C 1
ATOM 902 O O . LEU A 1 119 ? 9.004 -5.854 -17.225 1.00 76.75 119 LEU A O 1
ATOM 906 N N . LEU A 1 120 ? 7.501 -4.848 -15.895 1.00 75.00 120 LEU A N 1
ATOM 907 C CA . LEU A 1 120 ? 6.356 -5.644 -16.344 1.00 75.00 120 LEU A CA 1
ATOM 908 C C . LEU A 1 120 ? 6.150 -5.619 -17.872 1.00 75.00 120 LEU A C 1
ATOM 910 O O . LEU A 1 120 ? 6.032 -6.705 -18.443 1.00 75.00 120 LEU A O 1
ATOM 914 N N . PRO A 1 121 ? 6.153 -4.462 -18.570 1.00 71.44 121 PRO A N 1
ATOM 915 C CA . PRO A 1 121 ? 5.988 -4.437 -20.025 1.00 71.44 121 PRO A CA 1
ATOM 916 C C . PRO A 1 121 ? 7.136 -5.134 -20.762 1.00 71.44 121 PRO A C 1
ATOM 918 O O . PRO A 1 121 ? 6.897 -5.887 -21.703 1.00 71.44 121 PRO A O 1
ATOM 921 N N . TYR A 1 122 ? 8.373 -4.930 -20.303 1.00 72.06 122 TYR A N 1
ATOM 922 C CA . TYR A 1 122 ? 9.565 -5.550 -20.881 1.00 72.06 122 TYR A CA 1
ATOM 923 C C . TYR A 1 122 ? 9.530 -7.079 -20.737 1.00 72.06 122 TYR A C 1
ATOM 925 O O . TYR A 1 122 ? 9.692 -7.817 -21.706 1.00 72.06 122 TYR A O 1
ATOM 933 N N . LEU A 1 123 ? 9.225 -7.578 -19.542 1.00 73.44 123 LEU A N 1
ATOM 934 C CA . LEU A 1 123 ? 9.096 -9.011 -19.292 1.00 73.44 123 LEU A CA 1
ATOM 935 C C . LEU A 1 123 ? 7.919 -9.634 -20.054 1.00 73.44 123 LEU A C 1
ATOM 937 O O . LEU A 1 123 ? 8.029 -10.754 -20.554 1.00 73.44 123 LEU A O 1
ATOM 941 N N . ALA A 1 124 ? 6.793 -8.923 -20.153 1.00 65.19 124 ALA A N 1
ATOM 942 C CA . ALA A 1 124 ? 5.630 -9.375 -20.912 1.00 65.19 124 ALA A CA 1
ATOM 943 C C . ALA A 1 124 ? 5.938 -9.474 -22.414 1.00 65.19 124 ALA A C 1
ATOM 945 O O . ALA A 1 124 ? 5.520 -10.436 -23.058 1.00 65.19 124 ALA A O 1
ATOM 946 N N . TYR A 1 125 ? 6.719 -8.530 -22.947 1.00 59.78 125 TYR A N 1
ATOM 947 C CA . TYR A 1 125 ? 7.224 -8.563 -24.319 1.00 59.78 125 TYR A CA 1
ATOM 948 C C . TYR A 1 125 ? 8.074 -9.818 -24.572 1.00 59.78 125 TYR A C 1
ATOM 950 O O . TYR A 1 125 ? 7.810 -10.576 -25.505 1.00 59.78 125 TYR A O 1
ATOM 958 N N . HIS A 1 126 ? 9.033 -10.104 -23.687 1.00 63.94 12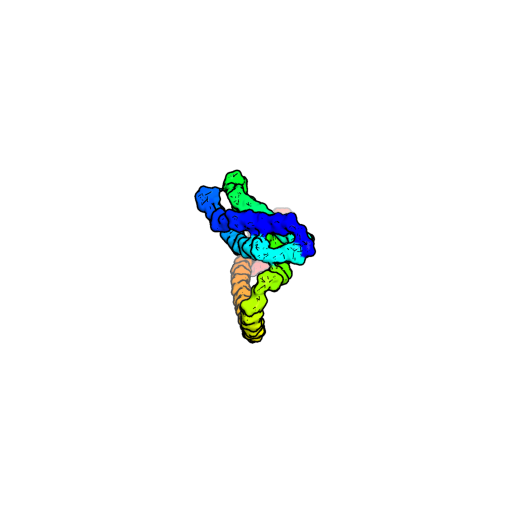6 HIS A N 1
ATOM 959 C CA . HIS A 1 126 ? 9.922 -11.264 -23.813 1.00 63.94 126 HIS A CA 1
ATOM 960 C C . HIS A 1 126 ? 9.247 -12.620 -23.565 1.00 63.94 126 HIS A C 1
ATOM 962 O O . HIS A 1 126 ? 9.769 -13.648 -23.991 1.00 63.94 126 HIS A O 1
ATOM 968 N N . ARG A 1 127 ? 8.068 -12.644 -22.933 1.00 63.62 127 ARG A N 1
ATOM 969 C CA . ARG A 1 127 ? 7.268 -13.862 -22.738 1.00 63.62 127 ARG A CA 1
ATOM 970 C C . ARG A 1 127 ? 6.559 -14.351 -24.014 1.00 63.62 127 ARG A C 1
ATOM 972 O O . ARG A 1 127 ? 6.040 -15.463 -24.013 1.00 63.62 127 ARG A O 1
ATOM 979 N N . GLY A 1 128 ? 6.558 -13.574 -25.102 1.00 52.22 128 GLY A N 1
ATOM 980 C CA . GLY A 1 128 ? 6.070 -14.029 -26.413 1.00 52.22 128 GLY A CA 1
ATOM 981 C C . GLY A 1 128 ? 4.575 -13.816 -26.692 1.00 52.22 128 GLY A C 1
ATOM 982 O O . GLY A 1 128 ? 4.038 -14.438 -27.601 1.00 52.22 128 GLY A O 1
ATOM 983 N N . ASP A 1 129 ? 3.893 -12.912 -25.981 1.00 51.44 129 ASP A N 1
ATOM 984 C CA . ASP A 1 129 ? 2.455 -12.612 -26.168 1.00 51.44 129 ASP A CA 1
ATOM 985 C C . ASP A 1 129 ? 2.184 -11.547 -27.265 1.00 51.44 129 ASP A C 1
ATOM 987 O O . ASP A 1 129 ? 1.153 -10.876 -27.286 1.00 51.44 129 ASP A O 1
ATOM 991 N N . ILE A 1 130 ? 3.141 -11.323 -28.175 1.00 50.22 130 ILE A N 1
ATOM 992 C CA . ILE A 1 130 ? 3.132 -10.174 -29.100 1.00 50.22 130 ILE A CA 1
ATOM 993 C C . ILE A 1 130 ? 2.104 -10.347 -30.225 1.00 50.22 130 ILE A C 1
ATOM 995 O O . ILE A 1 130 ? 1.447 -9.382 -30.587 1.00 50.22 130 ILE A O 1
ATOM 999 N N . GLN A 1 131 ? 1.885 -11.547 -30.764 1.00 41.25 131 GLN A N 1
ATOM 1000 C CA . GLN A 1 131 ? 0.947 -11.700 -31.889 1.00 41.25 131 GLN A CA 1
ATOM 1001 C C . GLN A 1 131 ? -0.523 -11.538 -31.472 1.00 41.25 131 GLN A C 1
ATOM 1003 O O . GLN A 1 131 ? -1.314 -10.982 -32.228 1.00 41.25 131 GLN A O 1
ATOM 1008 N N . ALA A 1 132 ? -0.885 -11.954 -30.255 1.00 44.94 132 ALA A N 1
ATOM 1009 C CA . ALA A 1 132 ? -2.237 -11.776 -29.725 1.00 44.94 132 ALA A CA 1
ATOM 1010 C C . ALA A 1 132 ? -2.467 -10.360 -29.166 1.00 44.94 132 ALA A C 1
ATOM 1012 O O . ALA A 1 132 ? -3.585 -9.845 -29.233 1.00 44.94 132 ALA A O 1
ATOM 1013 N N . LYS A 1 133 ? -1.418 -9.703 -28.642 1.00 42.94 133 LYS A N 1
ATOM 1014 C CA . LYS A 1 133 ? -1.536 -8.369 -28.035 1.00 42.94 133 LYS A CA 1
ATOM 1015 C C . LYS A 1 133 ? -1.128 -7.203 -28.917 1.00 42.94 133 LYS A C 1
ATOM 1017 O O . LYS A 1 133 ? -1.531 -6.102 -28.578 1.00 42.94 133 LYS A O 1
ATOM 1022 N N . LEU A 1 134 ? -0.440 -7.379 -30.044 1.00 40.91 134 LEU A N 1
ATOM 1023 C CA . LEU A 1 134 ? -0.240 -6.278 -30.995 1.00 40.91 134 LEU A CA 1
ATOM 1024 C C . LEU A 1 134 ? -1.595 -5.803 -31.543 1.00 40.91 134 LEU A C 1
ATOM 1026 O O . LEU A 1 134 ? -1.878 -4.615 -31.502 1.00 40.91 134 LEU A O 1
ATOM 1030 N N . ALA A 1 135 ? -2.498 -6.733 -31.872 1.00 46.00 135 ALA A N 1
ATOM 1031 C CA . ALA A 1 135 ? -3.879 -6.416 -32.246 1.00 46.00 135 ALA A CA 1
ATOM 1032 C C . ALA A 1 135 ? -4.675 -5.744 -31.106 1.00 46.00 135 ALA A C 1
ATOM 1034 O O . ALA A 1 135 ? -5.533 -4.891 -31.338 1.00 46.00 135 ALA A O 1
ATOM 1035 N N . LEU A 1 136 ? -4.388 -6.112 -29.853 1.00 45.53 136 LEU A N 1
ATOM 1036 C CA . LEU A 1 136 ? -5.064 -5.570 -28.673 1.00 45.53 136 LEU A CA 1
ATOM 1037 C C . LEU A 1 136 ? -4.507 -4.195 -28.272 1.00 45.53 136 LEU A C 1
ATOM 1039 O O . LEU A 1 136 ? -5.274 -3.349 -27.831 1.00 45.53 136 LEU A O 1
ATOM 1043 N N . ILE A 1 137 ? -3.209 -3.955 -28.479 1.00 43.75 137 ILE A N 1
ATOM 1044 C CA . ILE A 1 137 ? -2.521 -2.676 -28.273 1.00 43.75 137 ILE A CA 1
ATOM 1045 C C . ILE A 1 137 ? -2.865 -1.708 -29.402 1.00 43.75 137 ILE A C 1
ATOM 1047 O O . ILE A 1 137 ? -3.182 -0.573 -29.100 1.00 43.75 137 ILE A O 1
ATOM 1051 N N . GLU A 1 138 ? -2.912 -2.127 -30.667 1.00 49.88 138 GLU A N 1
ATOM 1052 C CA . GLU A 1 138 ? -3.404 -1.285 -31.770 1.00 49.88 138 GLU A CA 1
ATOM 1053 C C . GLU A 1 138 ? -4.873 -0.893 -31.550 1.00 49.88 138 GLU A C 1
ATOM 1055 O O . GLU A 1 138 ? -5.239 0.273 -31.693 1.00 49.88 138 GLU A O 1
ATOM 1060 N N . SER A 1 139 ? -5.712 -1.830 -31.087 1.00 49.44 139 SER A N 1
ATOM 1061 C CA . SER A 1 139 ? -7.094 -1.530 -30.694 1.00 49.44 139 SER A CA 1
ATOM 1062 C C . SER A 1 139 ? -7.179 -0.628 -29.455 1.00 49.44 139 SER A C 1
ATOM 1064 O O . SER A 1 139 ? -8.043 0.246 -29.394 1.00 49.44 139 SER A O 1
ATOM 1066 N N . ALA A 1 140 ? -6.305 -0.816 -28.463 1.00 43.88 140 ALA A N 1
ATOM 1067 C CA . ALA A 1 140 ? -6.269 -0.005 -27.249 1.00 43.88 140 ALA A CA 1
ATOM 1068 C C . ALA A 1 140 ? -5.686 1.391 -27.493 1.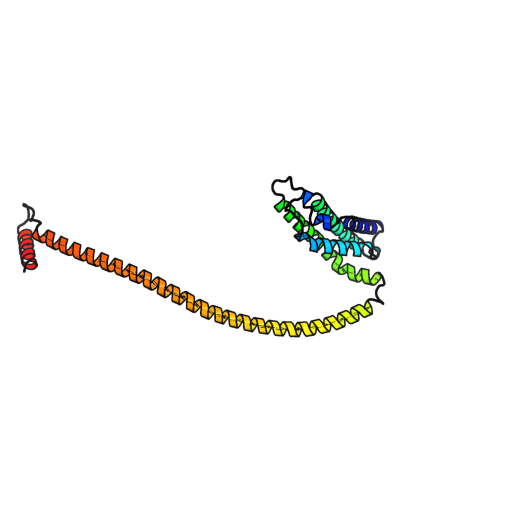00 43.88 140 ALA A C 1
ATOM 1070 O O . ALA A 1 140 ? -6.166 2.332 -26.880 1.00 43.88 140 ALA A O 1
ATOM 1071 N N . VAL A 1 141 ? -4.721 1.542 -28.402 1.00 50.12 141 VAL A N 1
ATOM 1072 C CA . VAL A 1 141 ? -4.155 2.824 -28.841 1.00 50.12 141 VAL A CA 1
ATOM 1073 C C . VAL A 1 141 ? -5.181 3.579 -29.676 1.00 50.12 141 VAL A C 1
ATOM 1075 O O . VAL A 1 141 ? -5.443 4.729 -29.362 1.00 50.12 141 VAL A O 1
ATOM 1078 N N . GLY A 1 142 ? -5.878 2.926 -30.613 1.00 47.88 142 GLY A N 1
ATOM 1079 C CA . GLY A 1 142 ? -6.989 3.562 -31.334 1.00 47.88 142 GLY A CA 1
ATOM 1080 C C . GLY A 1 142 ? -8.149 3.977 -30.414 1.00 47.88 142 GLY A C 1
ATOM 1081 O O . GLY A 1 142 ? -8.754 5.030 -30.598 1.00 47.88 142 GLY A O 1
ATOM 1082 N N . LYS A 1 143 ? -8.437 3.195 -29.362 1.00 49.50 143 LYS A N 1
ATOM 1083 C CA . LYS A 1 143 ? -9.406 3.575 -28.316 1.00 49.50 143 LYS A CA 1
ATOM 1084 C C . LYS A 1 143 ? -8.876 4.659 -27.378 1.00 49.50 143 LYS A C 1
ATOM 1086 O O . LYS A 1 143 ? -9.672 5.458 -26.903 1.00 49.50 143 LYS A O 1
ATOM 1091 N N . ALA A 1 144 ? -7.576 4.686 -27.097 1.00 39.72 144 ALA A N 1
ATOM 1092 C CA . ALA A 1 144 ? -6.934 5.694 -26.261 1.00 39.72 144 ALA A CA 1
ATOM 1093 C C . ALA A 1 144 ? -6.806 7.034 -26.990 1.00 39.72 144 ALA A C 1
ATOM 1095 O O . ALA A 1 144 ? -6.991 8.053 -26.347 1.00 39.72 144 ALA A O 1
ATOM 1096 N N . GLU A 1 145 ? -6.572 7.047 -28.303 1.00 43.88 145 GLU A N 1
ATOM 1097 C CA . GLU A 1 145 ? -6.662 8.249 -29.141 1.00 43.88 145 GLU A CA 1
ATOM 1098 C C . GLU A 1 145 ? -8.098 8.774 -29.172 1.00 43.88 145 GLU A C 1
ATOM 1100 O O . GLU A 1 145 ? -8.318 9.947 -28.888 1.00 43.88 145 GLU A O 1
ATOM 1105 N N . ALA A 1 146 ? -9.090 7.897 -29.367 1.00 50.19 146 ALA A N 1
ATOM 1106 C CA . ALA A 1 146 ? -10.498 8.285 -29.282 1.00 50.19 146 ALA A CA 1
ATOM 1107 C C . ALA A 1 146 ? -10.885 8.815 -27.885 1.00 50.19 146 ALA A C 1
ATOM 1109 O O . ALA A 1 146 ? -11.579 9.818 -27.788 1.00 50.19 146 ALA A O 1
ATOM 1110 N N . LEU A 1 147 ? -10.403 8.191 -26.801 1.00 48.69 147 LEU A N 1
ATOM 1111 C CA . LEU A 1 147 ? -10.602 8.641 -25.412 1.00 48.69 147 LEU A CA 1
ATOM 1112 C C . LEU A 1 147 ? -9.794 9.895 -25.058 1.00 48.69 147 LEU A C 1
ATOM 1114 O O . LEU A 1 147 ? -10.187 10.628 -24.156 1.00 48.69 147 LEU A O 1
ATOM 1118 N N . TYR A 1 148 ? -8.665 10.138 -25.719 1.00 43.44 148 TYR A N 1
ATOM 1119 C CA . TYR A 1 148 ? -7.855 11.341 -25.557 1.00 43.44 148 TYR A CA 1
ATOM 1120 C C . TYR A 1 148 ? -8.517 12.529 -26.261 1.00 43.44 148 TYR A C 1
ATOM 1122 O O . TYR A 1 148 ? -8.597 13.606 -25.673 1.00 43.44 148 TYR A O 1
ATOM 1130 N N . ASP A 1 149 ? -9.080 12.316 -27.452 1.00 53.84 149 ASP A N 1
ATOM 1131 C CA . ASP A 1 149 ? -9.869 13.318 -28.171 1.00 53.84 149 ASP A CA 1
ATOM 1132 C C . ASP A 1 149 ? -11.207 13.608 -27.464 1.00 53.84 149 ASP A C 1
ATOM 1134 O O . ASP A 1 149 ? -11.521 14.775 -27.211 1.00 53.84 149 ASP A O 1
ATOM 1138 N N . ASP A 1 150 ? -11.944 12.579 -27.020 1.00 52.34 150 ASP A N 1
ATOM 1139 C CA . ASP A 1 150 ? -13.144 12.749 -26.176 1.00 52.34 150 ASP A CA 1
ATOM 1140 C C . ASP A 1 150 ? -12.795 13.351 -24.808 1.00 52.34 150 ASP A C 1
ATOM 1142 O O . ASP A 1 150 ? -13.543 14.155 -24.251 1.00 52.34 150 ASP A O 1
ATOM 1146 N N . GLY A 1 151 ? -11.639 12.988 -24.252 1.00 44.28 151 GLY A N 1
ATOM 1147 C CA . GLY A 1 151 ? -11.120 13.503 -22.991 1.00 44.28 151 GLY A CA 1
ATOM 1148 C C . GLY A 1 151 ? -10.778 14.985 -23.083 1.00 44.28 151 GLY A C 1
ATOM 1149 O O . GLY A 1 151 ? -11.120 15.739 -22.176 1.00 44.28 151 GLY A O 1
ATOM 1150 N N . LYS A 1 152 ? -10.188 15.431 -24.194 1.00 51.41 152 LYS A N 1
ATOM 1151 C CA . LYS A 1 152 ? -9.924 16.845 -24.474 1.00 51.41 152 LYS A CA 1
ATOM 1152 C C . LYS A 1 152 ? -11.228 17.628 -24.639 1.00 51.41 152 LYS A C 1
ATOM 1154 O O . LYS A 1 152 ? -11.393 18.657 -23.989 1.00 51.41 152 LYS A O 1
ATOM 1159 N N . ALA A 1 153 ? -12.194 17.090 -25.387 1.00 53.84 153 ALA A N 1
ATOM 1160 C CA . ALA A 1 153 ? -13.526 17.683 -25.515 1.00 53.84 153 ALA A CA 1
ATOM 1161 C C . ALA A 1 153 ? -14.280 17.746 -24.166 1.00 53.84 153 ALA A C 1
ATOM 1163 O O . ALA A 1 153 ? -14.923 18.748 -23.848 1.00 53.84 153 ALA A O 1
ATOM 1164 N N . SER A 1 154 ? -14.158 16.712 -23.327 1.00 49.22 154 SER A N 1
ATOM 1165 C CA . SER A 1 154 ? -14.738 16.657 -21.980 1.00 49.22 154 SER A CA 1
ATOM 1166 C C . SER A 1 154 ? -14.018 17.581 -20.993 1.00 49.22 154 SER A C 1
ATOM 1168 O O . SER A 1 154 ? -14.659 18.111 -20.088 1.00 49.22 154 SER A O 1
ATOM 1170 N N . ILE A 1 155 ? -12.701 17.764 -21.108 1.00 49.31 155 ILE A N 1
ATOM 1171 C CA . ILE A 1 155 ? -11.934 18.700 -20.276 1.00 49.31 155 ILE A CA 1
ATOM 1172 C C . ILE A 1 155 ? -12.323 20.136 -20.622 1.00 49.31 155 ILE A C 1
ATOM 1174 O O . ILE A 1 155 ? -12.605 20.897 -19.702 1.00 49.31 155 ILE A O 1
ATOM 1178 N N . ASP A 1 156 ? -12.455 20.481 -21.904 1.00 55.09 156 ASP A N 1
ATOM 1179 C CA . ASP A 1 156 ? -12.923 21.807 -22.328 1.00 55.09 156 ASP A CA 1
ATOM 1180 C C . ASP A 1 156 ? -14.374 22.066 -21.882 1.00 55.09 156 ASP A C 1
ATOM 1182 O O . ASP A 1 156 ? -14.699 23.142 -21.372 1.00 55.09 156 ASP A O 1
ATOM 1186 N N . ALA A 1 157 ? -15.250 21.058 -21.971 1.00 51.88 157 ALA A N 1
ATOM 1187 C CA . ALA A 1 157 ? -16.617 21.154 -21.458 1.00 51.88 157 ALA A CA 1
ATOM 1188 C C . ALA A 1 157 ? -16.661 21.317 -19.926 1.00 51.88 157 ALA A C 1
ATOM 1190 O O . ALA A 1 157 ? -17.447 22.111 -19.407 1.00 51.88 157 ALA A O 1
ATOM 1191 N N . LYS A 1 158 ? -15.800 20.605 -19.187 1.00 45.41 158 LYS A N 1
ATOM 1192 C CA . LYS A 1 158 ? -15.699 20.715 -17.722 1.00 45.41 158 LYS A CA 1
ATOM 1193 C C . LYS A 1 158 ? -15.029 22.009 -17.267 1.00 45.41 158 LYS A C 1
ATOM 1195 O O . LYS A 1 158 ? -15.426 22.530 -16.232 1.00 45.41 158 LYS A O 1
ATOM 1200 N N . ALA A 1 159 ? -14.078 22.547 -18.028 1.00 44.22 159 ALA A N 1
ATOM 1201 C CA . ALA A 1 159 ? -13.490 23.861 -17.787 1.00 44.22 159 ALA A CA 1
ATOM 1202 C C . ALA A 1 159 ? -14.557 24.956 -17.912 1.00 44.22 159 ALA A C 1
ATOM 1204 O O . ALA A 1 159 ? -14.693 25.789 -17.022 1.00 44.22 159 ALA A O 1
ATOM 1205 N N . LYS A 1 160 ? -15.407 24.869 -18.942 1.00 55.53 160 LYS A N 1
ATOM 1206 C CA . LYS A 1 160 ? -16.535 25.789 -19.121 1.00 55.53 160 LYS A CA 1
ATOM 1207 C C . LYS A 1 160 ? -17.576 25.677 -17.997 1.00 55.53 160 LYS A C 1
ATOM 1209 O O . LYS A 1 160 ? -18.027 26.691 -17.478 1.00 55.53 160 LYS A O 1
ATOM 1214 N N . LEU A 1 161 ? -17.897 24.456 -17.557 1.00 48.75 161 LEU A N 1
ATOM 1215 C CA . LEU A 1 161 ? -18.779 24.228 -16.401 1.00 48.75 161 LEU A CA 1
ATOM 1216 C C . LEU A 1 161 ? -18.170 24.719 -15.075 1.00 48.75 161 LEU A C 1
ATOM 1218 O O . LEU A 1 161 ? -18.908 25.166 -14.199 1.00 48.75 161 LEU A O 1
ATOM 1222 N N . LEU A 1 162 ? -16.845 24.642 -14.912 1.00 37.53 162 LEU A N 1
ATOM 1223 C CA . LEU A 1 162 ? -16.128 25.192 -13.758 1.00 37.53 162 LEU A CA 1
ATOM 1224 C C . LEU A 1 162 ? -16.156 26.722 -13.750 1.00 37.53 162 LEU A C 1
ATOM 1226 O O . LEU A 1 162 ? -16.384 27.301 -12.690 1.00 37.53 162 LEU A O 1
ATOM 1230 N N . ASP A 1 163 ? -15.988 27.368 -14.904 1.00 46.59 163 ASP A N 1
ATOM 1231 C CA . ASP A 1 163 ? -16.110 28.824 -15.030 1.00 46.59 163 ASP A CA 1
ATOM 1232 C C . ASP A 1 163 ? -17.539 29.299 -14.720 1.00 46.59 163 ASP A C 1
ATOM 1234 O O . ASP A 1 163 ? -17.721 30.248 -13.950 1.00 46.59 163 ASP A O 1
ATOM 1238 N N . ASP A 1 164 ? -18.558 28.592 -15.218 1.00 52.00 164 ASP A N 1
ATOM 1239 C CA . ASP A 1 164 ? -19.966 28.884 -14.926 1.00 52.00 164 ASP A CA 1
ATOM 1240 C C . ASP A 1 164 ? -20.300 28.658 -13.438 1.00 52.00 164 ASP A C 1
ATOM 1242 O O . ASP A 1 164 ? -20.978 29.477 -12.809 1.00 52.00 164 ASP A O 1
ATOM 1246 N N . ALA A 1 165 ? -19.775 27.589 -12.830 1.00 42.72 165 ALA A N 1
ATOM 1247 C CA . ALA A 1 165 ? -19.929 27.319 -11.402 1.00 42.72 165 ALA A CA 1
ATOM 1248 C C . ALA A 1 165 ? -19.188 28.348 -10.533 1.00 42.72 165 ALA A C 1
ATOM 1250 O O . ALA A 1 165 ? -19.711 28.762 -9.499 1.00 42.72 165 ALA A O 1
ATOM 1251 N N . LEU A 1 166 ? -18.007 28.812 -10.951 1.00 36.19 166 LEU A N 1
ATOM 1252 C CA . LEU A 1 166 ? -17.250 29.859 -10.265 1.00 36.19 166 LEU A CA 1
ATOM 1253 C C . LEU A 1 166 ? -17.961 31.217 -10.369 1.00 36.19 166 LEU A C 1
ATOM 1255 O O . LEU A 1 166 ? -18.000 31.965 -9.390 1.00 36.19 166 LEU A O 1
ATOM 1259 N N . ALA A 1 167 ? -18.576 31.529 -11.513 1.00 49.47 167 ALA A N 1
ATOM 1260 C CA . ALA A 1 167 ? -19.413 32.714 -11.693 1.00 49.47 167 ALA A CA 1
ATOM 1261 C C . ALA A 1 167 ? -20.694 32.647 -10.841 1.00 49.47 167 ALA A C 1
ATOM 1263 O O . ALA A 1 167 ? -21.052 33.624 -10.173 1.00 49.47 167 ALA A O 1
ATOM 1264 N N . ALA A 1 168 ? -21.349 31.485 -10.785 1.00 46.31 168 ALA A N 1
ATOM 1265 C CA . ALA A 1 168 ? -22.505 31.244 -9.927 1.00 46.31 168 ALA A CA 1
ATOM 1266 C C . ALA A 1 168 ? -22.133 31.323 -8.437 1.00 46.31 168 ALA A C 1
ATOM 1268 O O . ALA A 1 168 ? -22.845 31.966 -7.669 1.00 46.31 168 ALA A O 1
ATOM 1269 N N . ALA A 1 169 ? -20.987 30.764 -8.035 1.00 39.53 169 ALA A N 1
ATOM 1270 C CA . ALA A 1 169 ? -20.464 30.833 -6.672 1.00 39.53 169 ALA A CA 1
ATOM 1271 C C . ALA A 1 169 ? -20.075 32.263 -6.277 1.00 39.53 169 ALA A C 1
ATOM 1273 O O . ALA A 1 169 ? -20.399 32.691 -5.176 1.00 39.53 169 ALA A O 1
ATOM 1274 N N . ARG A 1 170 ? -19.463 33.045 -7.176 1.00 43.78 170 ARG A N 1
ATOM 1275 C CA . ARG A 1 170 ? -19.196 34.479 -6.956 1.00 43.78 170 ARG A CA 1
ATOM 1276 C C . ARG A 1 170 ? -20.484 35.284 -6.812 1.00 43.78 170 ARG A C 1
ATOM 1278 O O . ARG A 1 170 ? -20.564 36.150 -5.949 1.00 43.78 170 ARG A O 1
ATOM 1285 N N . THR A 1 171 ? -21.509 34.968 -7.599 1.00 49.72 171 THR A N 1
ATOM 1286 C CA . THR A 1 171 ? -22.819 35.632 -7.522 1.00 49.72 171 THR A CA 1
ATOM 1287 C C . THR A 1 171 ? -23.584 35.227 -6.256 1.00 49.72 171 THR A C 1
ATOM 1289 O O . THR A 1 171 ? -24.215 36.068 -5.619 1.00 49.72 171 THR A O 1
ATOM 1292 N N . ALA A 1 172 ? -23.497 33.960 -5.842 1.00 40.72 172 ALA A N 1
ATOM 1293 C CA . ALA A 1 172 ? -24.063 33.456 -4.593 1.00 40.72 172 ALA A CA 1
ATOM 1294 C C . ALA A 1 172 ? -23.323 34.013 -3.370 1.00 40.72 172 ALA A C 1
ATOM 1296 O O . ALA A 1 172 ? -23.973 34.418 -2.415 1.00 40.72 172 ALA A O 1
ATOM 1297 N N . ALA A 1 173 ? -21.994 34.126 -3.421 1.00 38.56 173 ALA A N 1
ATOM 1298 C CA . ALA A 1 173 ? -21.178 34.763 -2.390 1.00 38.56 173 ALA A CA 1
ATOM 1299 C C . ALA A 1 173 ? -21.429 36.277 -2.311 1.00 38.56 173 ALA A C 1
ATOM 1301 O O . ALA A 1 173 ? -21.491 36.818 -1.214 1.00 38.56 173 ALA A O 1
ATOM 1302 N N . ALA A 1 174 ? -21.656 36.959 -3.438 1.00 42.41 174 ALA A N 1
ATOM 1303 C CA . ALA A 1 174 ? -22.067 38.363 -3.448 1.00 42.41 174 ALA A CA 1
ATOM 1304 C C . ALA A 1 174 ? -23.471 38.556 -2.840 1.00 42.41 174 ALA A C 1
ATOM 1306 O O . ALA A 1 174 ? -23.678 39.475 -2.049 1.00 42.41 174 ALA A O 1
ATOM 1307 N N . LYS A 1 175 ? -24.425 37.662 -3.147 1.00 45.81 175 LYS A N 1
ATOM 1308 C CA . LYS A 1 175 ? -25.780 37.674 -2.561 1.00 45.81 175 LYS A CA 1
ATOM 1309 C C . LYS A 1 175 ? -25.789 37.303 -1.073 1.00 45.81 175 LYS A C 1
ATOM 1311 O O . LYS A 1 175 ? -26.492 37.945 -0.301 1.00 45.81 175 LYS A O 1
ATOM 1316 N N . ALA A 1 176 ? -25.001 36.310 -0.666 1.00 40.41 176 ALA A N 1
ATOM 1317 C CA . ALA A 1 176 ? -24.865 35.887 0.727 1.00 40.41 176 ALA A CA 1
ATOM 1318 C C . ALA A 1 176 ? -24.089 36.918 1.561 1.00 40.41 176 ALA A C 1
ATOM 1320 O O . ALA A 1 176 ? -24.509 37.247 2.664 1.00 40.41 176 ALA A O 1
ATOM 1321 N N . GLY A 1 177 ? -23.014 37.495 1.015 1.00 37.47 177 GLY A N 1
ATOM 1322 C CA . GLY A 1 177 ? -22.245 38.559 1.660 1.00 37.47 177 GLY A CA 1
ATOM 1323 C C . GLY A 1 177 ? -23.083 39.814 1.914 1.00 37.47 177 GLY A C 1
ATOM 1324 O O . GLY A 1 177 ? -23.073 40.338 3.021 1.00 37.47 177 GLY A O 1
ATOM 1325 N N . ALA A 1 178 ? -23.885 40.259 0.939 1.00 43.88 178 ALA A N 1
ATOM 1326 C CA . ALA A 1 178 ? -24.782 41.404 1.126 1.00 43.88 178 ALA A CA 1
ATOM 1327 C C . ALA A 1 178 ? -25.899 41.139 2.157 1.00 43.88 178 ALA A C 1
ATOM 1329 O O . ALA A 1 178 ? -26.280 42.047 2.897 1.00 43.88 178 ALA A O 1
ATOM 1330 N N . ALA A 1 179 ? -26.405 39.905 2.236 1.00 44.94 179 ALA A N 1
ATOM 1331 C CA . ALA A 1 179 ? -27.435 39.518 3.199 1.00 44.94 179 ALA A CA 1
ATOM 1332 C C . ALA A 1 179 ? -26.905 39.433 4.643 1.00 44.94 179 ALA A C 1
ATOM 1334 O O . ALA A 1 179 ? -27.565 39.933 5.552 1.00 44.94 179 ALA A O 1
ATOM 1335 N N . VAL A 1 180 ? -25.706 38.874 4.850 1.00 43.69 180 VAL A N 1
ATOM 1336 C CA . VAL A 1 180 ? -25.108 38.709 6.190 1.00 43.69 180 VAL A CA 1
ATOM 1337 C C . VAL A 1 180 ? -24.706 40.057 6.793 1.00 43.69 180 VAL A C 1
ATOM 1339 O O . VAL A 1 180 ? -25.049 40.330 7.938 1.00 43.69 180 VAL A O 1
ATOM 1342 N N . PHE A 1 181 ? -24.100 40.961 6.012 1.00 40.06 181 PHE A N 1
ATOM 1343 C CA . PHE A 1 181 ? -23.762 42.293 6.531 1.00 40.06 181 PHE A CA 1
ATOM 1344 C C . PHE A 1 181 ? -25.007 43.123 6.859 1.00 40.06 181 PHE A C 1
ATOM 1346 O O . PHE A 1 181 ? -25.034 43.815 7.870 1.00 40.06 181 PHE A O 1
ATOM 1353 N N . THR A 1 182 ? -26.064 43.037 6.052 1.00 54.19 182 THR A N 1
ATOM 1354 C CA . THR A 1 182 ? -27.280 43.827 6.295 1.00 54.19 182 THR A CA 1
ATOM 1355 C C . THR A 1 182 ? -28.024 43.345 7.546 1.00 54.19 182 THR A C 1
ATOM 1357 O O . THR A 1 182 ? -28.529 44.162 8.313 1.00 54.19 182 THR A O 1
ATOM 1360 N N . GLN A 1 183 ? -28.060 42.032 7.790 1.00 53.38 183 GLN A N 1
ATOM 1361 C CA . GLN A 1 183 ? -28.736 41.461 8.954 1.00 53.38 183 GLN A CA 1
ATOM 1362 C C . GLN A 1 183 ? -27.977 41.734 10.263 1.00 53.38 183 GLN A C 1
ATOM 1364 O O . GLN A 1 183 ? -28.612 42.102 11.253 1.00 53.38 183 GLN A O 1
ATOM 1369 N N . ASP A 1 184 ? -26.641 41.662 10.244 1.00 52.00 184 ASP A N 1
ATOM 1370 C CA . ASP A 1 184 ? -25.811 42.014 11.404 1.00 52.00 184 ASP A CA 1
ATOM 1371 C C . ASP A 1 184 ? -25.880 43.518 11.716 1.00 52.00 184 ASP A C 1
ATOM 1373 O O . ASP A 1 184 ? -25.976 43.897 12.881 1.00 52.00 184 ASP A O 1
ATOM 1377 N N . PHE A 1 185 ? -25.935 44.393 10.699 1.00 54.19 185 PHE A N 1
ATOM 1378 C CA . PHE A 1 185 ? -26.099 45.835 10.923 1.00 54.19 185 PHE A CA 1
ATOM 1379 C C . PHE A 1 185 ? -27.453 46.193 11.542 1.00 54.19 185 PHE A C 1
ATOM 1381 O O . PHE A 1 185 ? -27.496 47.041 12.430 1.00 54.19 185 PHE A O 1
ATOM 1388 N N . PHE A 1 186 ? -28.557 45.573 11.110 1.00 57.56 186 PHE A N 1
ATOM 1389 C CA . PHE A 1 186 ? -29.868 45.845 11.711 1.00 57.56 186 PHE A CA 1
ATOM 1390 C C . PHE A 1 186 ? -29.991 45.270 13.124 1.00 57.56 186 PHE A C 1
ATOM 1392 O O . PHE A 1 186 ? -30.553 45.937 13.991 1.00 57.56 186 PHE A O 1
ATOM 1399 N N . GLY A 1 187 ? -29.435 44.080 13.371 1.00 67.44 187 GLY A N 1
ATOM 1400 C CA . GLY A 1 187 ? -29.384 43.494 14.711 1.00 67.44 187 GLY A CA 1
ATOM 1401 C C . GLY A 1 187 ? -28.568 44.348 15.682 1.00 67.44 187 GLY A C 1
ATOM 1402 O O . GLY A 1 187 ? -29.056 44.686 16.759 1.00 67.44 187 GLY A O 1
ATOM 1403 N N . GLU A 1 188 ? -27.366 44.765 15.278 1.00 60.41 188 GLU A N 1
ATOM 1404 C CA . GLU A 1 188 ? -26.478 45.560 16.133 1.00 60.41 188 GLU A CA 1
ATOM 1405 C C . GLU A 1 188 ? -26.964 47.012 16.301 1.00 60.41 188 GLU A C 1
ATOM 1407 O O . GLU A 1 188 ? -26.808 47.616 17.362 1.00 60.41 188 GLU A O 1
ATOM 1412 N N . ALA A 1 189 ? -27.623 47.589 15.291 1.00 63.56 189 ALA A N 1
ATOM 1413 C CA . ALA A 1 189 ? -28.248 48.903 15.425 1.00 63.56 189 ALA A CA 1
ATOM 1414 C C . ALA A 1 189 ? -29.408 48.894 16.438 1.00 63.56 189 ALA A C 1
ATOM 1416 O O . ALA A 1 189 ? -29.560 49.855 17.197 1.00 63.56 189 ALA A O 1
ATOM 1417 N N . ASP A 1 190 ? -30.202 47.820 16.490 1.00 71.00 190 ASP A N 1
ATOM 1418 C CA . ASP A 1 190 ? -31.330 47.701 17.421 1.00 71.00 190 ASP A CA 1
ATOM 1419 C C . ASP A 1 190 ? -30.861 47.435 18.867 1.00 71.00 190 ASP A C 1
ATOM 1421 O O . ASP A 1 190 ? -31.393 47.999 19.832 1.00 71.00 190 ASP A O 1
ATOM 1425 N N . THR A 1 191 ? -29.792 46.651 19.055 1.00 75.69 191 THR A N 1
ATOM 1426 C CA . THR A 1 191 ? -29.172 46.452 20.380 1.00 75.69 191 THR A CA 1
ATOM 1427 C C . THR A 1 191 ? -28.526 47.736 20.907 1.00 75.69 191 THR A C 1
ATOM 1429 O O . THR A 1 191 ? -28.712 48.088 22.083 1.00 75.69 191 THR A O 1
ATOM 1432 N N . LEU A 1 192 ? -27.820 48.482 20.050 1.00 73.81 192 LEU A N 1
ATOM 1433 C CA . LEU A 1 192 ? -27.242 49.784 20.390 1.00 73.81 192 LEU A CA 1
ATOM 1434 C C . LEU A 1 192 ? -28.326 50.830 20.670 1.00 73.81 192 LEU A C 1
ATOM 1436 O O . LEU A 1 192 ? -28.209 51.564 21.652 1.00 73.81 192 LEU A O 1
ATOM 1440 N N . GLY A 1 193 ? -29.406 50.864 19.884 1.00 72.69 193 GLY A N 1
ATOM 1441 C CA . GLY A 1 193 ? -30.549 51.753 20.106 1.00 72.69 193 GLY A CA 1
ATOM 1442 C C . GLY A 1 193 ? -31.215 51.521 21.464 1.00 72.69 193 GLY A C 1
ATOM 1443 O O . GLY A 1 193 ? -31.411 52.462 22.240 1.00 72.69 193 GLY A O 1
ATOM 1444 N N . ASN A 1 194 ? -31.472 50.258 21.813 1.00 76.12 194 ASN A N 1
ATOM 1445 C CA . ASN A 1 194 ? -32.031 49.889 23.116 1.00 76.12 194 ASN A CA 1
ATOM 1446 C C . ASN A 1 194 ? -31.096 50.240 24.283 1.00 76.12 194 ASN A C 1
ATOM 1448 O O . ASN A 1 194 ? -31.549 50.671 25.348 1.00 76.12 194 ASN A O 1
ATOM 1452 N N . SER A 1 195 ? -29.786 50.086 24.093 1.00 75.88 195 SER A N 1
ATOM 1453 C CA . SER A 1 195 ? -28.789 50.452 25.103 1.00 75.88 195 SER A CA 1
ATOM 1454 C C . SER A 1 195 ? -28.695 51.968 25.281 1.00 75.88 195 SER A C 1
ATOM 1456 O O . SER A 1 195 ? -28.697 52.454 26.413 1.00 75.88 195 SER A O 1
ATOM 1458 N N . ALA A 1 196 ? -28.692 52.728 24.185 1.00 79.62 196 ALA A N 1
ATOM 1459 C CA . ALA A 1 196 ? -28.687 54.187 24.209 1.00 79.62 196 ALA A CA 1
ATOM 1460 C C . ALA A 1 196 ? -29.939 54.750 24.901 1.00 79.62 196 ALA A C 1
ATOM 1462 O O . ALA A 1 196 ? -29.823 55.652 25.728 1.00 79.62 196 ALA A O 1
ATOM 1463 N N . GLY A 1 197 ? -31.121 54.173 24.651 1.00 79.31 197 GLY A N 1
ATOM 1464 C CA . GLY A 1 197 ? -32.359 54.554 25.339 1.00 79.31 197 GLY A CA 1
ATOM 1465 C C . GLY A 1 197 ? -32.289 54.343 26.855 1.00 79.31 197 GLY A C 1
ATOM 1466 O O . GLY A 1 197 ? -32.656 55.231 27.625 1.00 79.31 197 GLY A O 1
ATOM 1467 N N . LYS A 1 198 ? -31.741 53.207 27.306 1.00 81.88 198 LYS A N 1
ATOM 1468 C CA . LYS A 1 198 ? -31.535 52.939 28.741 1.00 81.88 198 LYS A CA 1
ATOM 1469 C C . LYS A 1 198 ? -30.576 53.942 29.379 1.00 81.88 198 LYS A C 1
ATOM 1471 O O . LYS A 1 198 ? -30.866 54.443 30.463 1.00 81.88 198 LYS A O 1
ATOM 1476 N N . TRP A 1 199 ? -29.474 54.272 28.705 1.00 85.69 199 TRP A N 1
ATOM 1477 C CA . TRP A 1 199 ? -28.530 55.286 29.182 1.00 85.69 199 TRP A CA 1
ATOM 1478 C C . TRP A 1 199 ? -29.131 56.690 29.203 1.00 85.69 199 TRP A C 1
ATOM 1480 O O . TRP A 1 199 ? -28.866 57.439 30.139 1.00 85.69 199 TRP A O 1
ATOM 1490 N N . LEU A 1 200 ? -29.981 57.036 28.234 1.00 83.06 200 LEU A N 1
ATOM 1491 C CA . LEU A 1 200 ? -30.687 58.314 28.220 1.00 83.06 200 LEU A CA 1
ATOM 1492 C C . LEU A 1 200 ? -31.657 58.428 29.405 1.00 83.06 200 LEU A C 1
ATOM 1494 O O . LEU A 1 200 ? -31.669 59.448 30.095 1.00 83.06 200 LEU A O 1
ATOM 1498 N N . ILE A 1 201 ? -32.430 57.377 29.691 1.00 83.12 201 ILE A N 1
ATOM 1499 C CA . ILE A 1 201 ? -33.333 57.337 30.852 1.00 83.12 201 ILE A CA 1
ATOM 1500 C C . ILE A 1 201 ? -32.530 57.403 32.157 1.00 83.12 201 ILE A C 1
ATOM 1502 O O . ILE A 1 201 ? -32.858 58.184 33.046 1.00 83.12 201 ILE A O 1
ATOM 1506 N N . ALA A 1 202 ? -31.444 56.635 32.270 1.00 86.19 202 ALA A N 1
ATOM 1507 C CA . ALA A 1 202 ? -30.588 56.659 33.454 1.00 86.19 202 ALA A CA 1
ATOM 1508 C C . ALA A 1 202 ? -29.942 58.039 33.670 1.00 86.19 202 ALA A C 1
ATOM 1510 O O . ALA A 1 202 ? -29.946 58.555 34.786 1.00 86.19 202 ALA A O 1
ATOM 1511 N N . GLY A 1 203 ? -29.428 58.658 32.604 1.00 85.38 203 GLY A N 1
ATOM 1512 C CA . GLY A 1 203 ? -28.803 59.977 32.649 1.00 85.38 203 GLY A CA 1
ATOM 1513 C C . GLY A 1 203 ? -29.793 61.084 33.002 1.00 85.38 203 GLY A C 1
ATOM 1514 O O . GLY A 1 203 ? -29.499 61.920 33.852 1.00 85.38 203 GLY A O 1
ATOM 1515 N N . THR A 1 204 ? -30.992 61.061 32.413 1.00 82.56 204 THR A N 1
ATOM 1516 C CA . THR A 1 204 ? -32.057 62.022 32.746 1.00 82.56 204 THR A CA 1
ATOM 1517 C C . THR A 1 204 ? -32.559 61.846 34.178 1.00 82.56 204 THR A C 1
ATOM 1519 O O . THR A 1 204 ? -32.728 62.841 34.880 1.00 82.56 204 THR A O 1
ATOM 1522 N N . ALA A 1 205 ? -32.714 60.608 34.657 1.00 84.69 205 ALA A N 1
ATOM 1523 C CA . ALA A 1 205 ? -33.079 60.334 36.045 1.00 84.69 205 ALA A CA 1
ATOM 1524 C C . ALA A 1 205 ? -32.005 60.819 37.033 1.00 84.69 205 ALA A C 1
ATOM 1526 O O . ALA A 1 205 ? -32.337 61.465 38.025 1.00 84.69 205 ALA A O 1
ATOM 1527 N N . LEU A 1 206 ? -30.721 60.565 36.751 1.00 87.06 206 LEU A N 1
ATOM 1528 C CA . LEU A 1 206 ? -29.602 61.044 37.570 1.00 87.06 206 LEU A CA 1
ATOM 1529 C C . LEU A 1 206 ? -29.506 62.570 37.581 1.00 87.06 206 LEU A C 1
ATOM 1531 O O . LEU A 1 206 ? -29.340 63.161 38.647 1.00 87.06 206 LEU A O 1
ATOM 1535 N N . ALA A 1 207 ? -29.643 63.215 36.422 1.00 82.75 207 ALA A N 1
ATOM 1536 C CA . ALA A 1 207 ? -29.637 64.671 36.325 1.00 82.75 207 ALA A CA 1
ATOM 1537 C C . ALA A 1 207 ? -30.816 65.287 37.094 1.00 82.75 207 ALA A C 1
ATOM 1539 O O . ALA A 1 207 ? -30.623 66.227 37.865 1.00 82.75 207 ALA A O 1
ATOM 1540 N N . GLY A 1 208 ? -32.017 64.717 36.950 1.00 82.69 208 GLY A N 1
ATOM 1541 C CA . GLY A 1 208 ? -33.202 65.130 37.700 1.00 82.69 208 GLY A CA 1
ATOM 1542 C C . GLY A 1 208 ? -33.024 64.954 39.208 1.00 82.69 208 GLY A C 1
ATOM 1543 O O . GLY A 1 208 ? -33.270 65.887 39.969 1.00 82.69 208 GLY A O 1
ATOM 1544 N N . ALA A 1 209 ? -32.520 63.800 39.650 1.00 85.38 209 ALA A N 1
ATOM 1545 C CA . ALA A 1 209 ? -32.225 63.546 41.057 1.00 85.38 209 ALA A CA 1
ATOM 1546 C C . ALA A 1 209 ? -31.173 64.520 41.610 1.00 85.38 209 ALA A C 1
ATOM 1548 O O . ALA A 1 209 ? -31.346 65.045 42.708 1.00 85.38 209 ALA A O 1
ATOM 1549 N N . GLY A 1 210 ? -30.120 64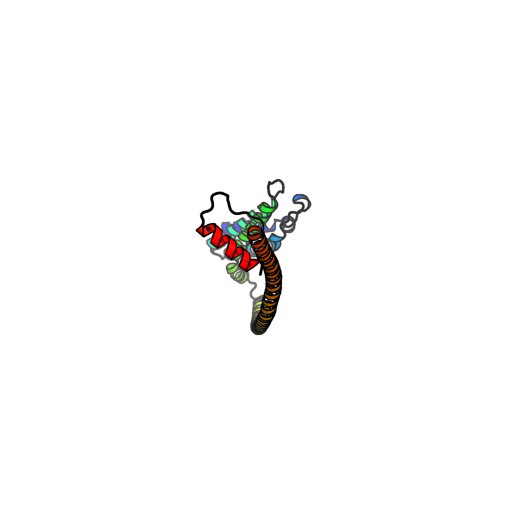.816 40.842 1.00 84.38 210 GLY A N 1
ATOM 1550 C CA . GLY A 1 210 ? -29.100 65.798 41.207 1.00 84.38 210 GLY A CA 1
ATOM 1551 C C . GLY A 1 210 ? -29.667 67.211 41.336 1.00 84.38 210 GLY A C 1
ATOM 1552 O O . GLY A 1 210 ? -29.367 67.907 42.304 1.00 84.38 210 GLY A O 1
ATOM 1553 N N . MET A 1 211 ? -30.543 67.615 40.414 1.00 81.00 211 MET A N 1
ATOM 1554 C CA . MET A 1 211 ? -31.218 68.912 40.475 1.00 81.00 211 MET A CA 1
ATOM 1555 C C . MET A 1 211 ? -32.133 69.012 41.701 1.00 81.00 211 MET A C 1
ATOM 1557 O O . MET A 1 211 ? -32.069 69.999 42.432 1.00 81.00 211 MET A O 1
ATOM 1561 N N . ILE A 1 212 ? -32.927 67.973 41.980 1.00 84.12 212 ILE A N 1
ATOM 1562 C CA . ILE A 1 212 ? -33.782 67.910 43.174 1.00 84.12 212 ILE A CA 1
ATOM 1563 C C . ILE A 1 212 ? -32.929 67.969 44.445 1.00 84.12 212 ILE A C 1
ATOM 1565 O O . ILE A 1 212 ? -33.243 68.738 45.349 1.00 84.12 212 ILE A O 1
ATOM 1569 N N . ALA A 1 213 ? -31.833 67.209 44.512 1.00 83.62 213 ALA A N 1
ATOM 1570 C CA . ALA A 1 213 ? -30.925 67.215 45.656 1.00 83.62 213 ALA A CA 1
ATOM 1571 C C . ALA A 1 213 ? -30.267 68.589 45.867 1.00 83.62 213 ALA A C 1
ATOM 1573 O O . ALA A 1 213 ? -30.166 69.045 47.004 1.00 83.62 213 ALA A O 1
ATOM 1574 N N . ALA A 1 214 ? -29.870 69.276 44.793 1.00 78.94 214 ALA A N 1
ATOM 1575 C CA . ALA A 1 214 ? -29.303 70.620 44.868 1.00 78.94 214 ALA A CA 1
ATOM 1576 C C . ALA A 1 214 ? -30.323 71.645 45.392 1.00 78.94 214 ALA A C 1
ATOM 1578 O O . ALA A 1 214 ? -30.007 72.424 46.291 1.00 78.94 214 ALA A O 1
ATOM 1579 N N . VAL A 1 215 ? -31.563 71.612 44.892 1.00 79.44 215 VAL A N 1
ATOM 1580 C CA . VAL A 1 215 ? -32.647 72.480 45.385 1.00 79.44 215 VAL A CA 1
ATOM 1581 C C . VAL A 1 215 ? -32.982 72.159 46.844 1.00 79.44 215 VAL A C 1
ATOM 1583 O O . VAL A 1 215 ? -33.104 73.067 47.664 1.00 79.44 215 VAL A O 1
ATOM 1586 N N . ALA A 1 216 ? -33.063 70.877 47.202 1.00 79.94 216 ALA A N 1
ATOM 1587 C CA . ALA A 1 216 ? -33.302 70.428 48.571 1.00 79.94 216 ALA A CA 1
ATOM 1588 C C . ALA A 1 216 ? -32.205 70.909 49.535 1.00 79.94 216 ALA A C 1
ATOM 1590 O O . ALA A 1 216 ? -32.512 71.417 50.614 1.00 79.94 216 ALA A O 1
ATOM 1591 N N . ALA A 1 217 ? -30.935 70.801 49.135 1.00 77.25 217 ALA A N 1
ATOM 1592 C CA . ALA A 1 217 ? -29.807 71.297 49.914 1.00 77.25 217 ALA A CA 1
ATOM 1593 C C . ALA A 1 217 ? -29.874 72.819 50.094 1.00 77.25 217 ALA A C 1
ATOM 1595 O O . ALA A 1 217 ? -29.646 73.314 51.195 1.00 77.25 217 ALA A O 1
ATOM 1596 N N . LEU A 1 218 ? -30.250 73.567 49.054 1.00 74.44 218 LEU A N 1
ATOM 1597 C CA . LEU A 1 218 ? -30.438 75.010 49.181 1.00 74.44 218 LEU A CA 1
ATOM 1598 C C . LEU A 1 218 ? -31.575 75.351 50.149 1.00 74.44 218 LEU A C 1
ATOM 1600 O O . LEU A 1 218 ? -31.397 76.235 50.977 1.00 74.44 218 LEU A O 1
ATOM 1604 N N . LEU A 1 219 ? -32.721 74.669 50.097 1.00 74.69 219 LEU A N 1
ATOM 1605 C CA . LEU A 1 219 ? -33.882 75.024 50.921 1.00 74.69 219 LEU A CA 1
ATOM 1606 C C . LEU A 1 219 ? -33.746 74.582 52.386 1.00 74.69 219 LEU A C 1
ATOM 1608 O O . LEU A 1 219 ? -33.969 75.403 53.282 1.00 74.69 219 LEU A O 1
ATOM 1612 N N . TRP A 1 220 ? -33.352 73.329 52.637 1.00 74.38 220 TRP A N 1
ATOM 1613 C CA . TRP A 1 220 ? -33.385 72.723 53.975 1.00 74.38 220 TRP A CA 1
ATOM 1614 C C . TRP A 1 220 ? -32.069 72.784 54.752 1.00 74.38 220 TRP A C 1
ATOM 1616 O O . TRP A 1 220 ? -32.105 72.706 55.981 1.00 74.38 220 TRP A O 1
ATOM 1626 N N . LEU A 1 221 ? -30.916 72.940 54.095 1.00 73.19 221 LEU A N 1
ATOM 1627 C CA . LEU A 1 221 ? -29.638 73.001 54.805 1.00 73.19 221 LEU A CA 1
ATOM 1628 C C . LEU A 1 221 ? -29.434 74.410 55.371 1.00 73.19 221 LEU A C 1
ATOM 1630 O O . LEU A 1 221 ? -29.247 75.359 54.612 1.00 73.19 221 LEU A O 1
ATOM 1634 N N . GLN A 1 222 ? -29.498 74.568 56.694 1.00 70.62 222 GLN A N 1
ATOM 1635 C CA . GLN A 1 222 ? -29.233 75.850 57.357 1.00 70.62 222 GLN A CA 1
ATOM 1636 C C . GLN A 1 222 ? -27.730 76.180 57.340 1.00 70.62 222 GLN A C 1
ATOM 1638 O O . GLN A 1 222 ? -26.910 75.260 57.412 1.00 70.62 222 GLN A O 1
ATOM 1643 N N . PRO A 1 223 ? -27.345 77.467 57.240 1.00 71.25 223 PRO A N 1
ATOM 1644 C CA . PRO A 1 223 ? -25.939 77.841 57.276 1.00 71.25 223 PRO A CA 1
ATOM 1645 C C . PRO A 1 223 ? -25.331 77.496 58.648 1.00 71.25 223 PRO A C 1
ATOM 1647 O O . PRO A 1 223 ? -26.016 77.614 59.668 1.00 71.25 223 PRO A O 1
ATOM 1650 N N . PRO A 1 224 ? -24.053 77.081 58.699 1.00 72.31 224 PRO A N 1
ATOM 1651 C CA . PRO A 1 224 ? -23.372 76.817 59.960 1.00 72.31 224 PRO A CA 1
ATOM 1652 C C . PRO A 1 224 ? -23.296 78.093 60.813 1.00 72.31 224 PRO A C 1
ATOM 1654 O O . PRO A 1 224 ? -23.117 79.192 60.289 1.00 72.31 224 PRO A O 1
ATOM 1657 N N . ILE A 1 225 ? -23.416 77.935 62.134 1.00 65.69 225 ILE A N 1
ATOM 1658 C CA . ILE A 1 225 ? -23.545 79.037 63.112 1.00 65.69 225 ILE A CA 1
ATOM 1659 C C . ILE A 1 225 ? -22.323 79.983 63.109 1.00 65.69 225 ILE A C 1
ATOM 1661 O O . ILE A 1 225 ? -22.442 81.139 63.500 1.00 65.69 225 ILE A O 1
ATOM 1665 N N . GLU A 1 226 ? -21.173 79.533 62.598 1.00 73.38 226 GLU A N 1
ATOM 1666 C CA . GLU A 1 226 ? -19.921 80.305 62.514 1.00 73.38 226 GLU A CA 1
ATOM 1667 C C . GLU A 1 226 ? -19.675 80.971 61.140 1.00 73.38 226 GLU A C 1
ATOM 1669 O O . GLU A 1 226 ? -18.552 81.352 60.810 1.00 73.38 226 GLU A O 1
ATOM 1674 N N . ALA A 1 227 ? -20.702 81.100 60.296 1.00 71.69 227 ALA A N 1
ATOM 1675 C CA . ALA A 1 227 ? -20.553 81.662 58.955 1.00 71.69 227 ALA A CA 1
ATOM 1676 C C . ALA A 1 227 ? -20.198 83.166 58.952 1.00 71.69 227 ALA A C 1
ATOM 1678 O O . ALA A 1 227 ? -20.784 83.973 59.673 1.00 71.69 227 ALA A O 1
ATOM 1679 N N . SER A 1 228 ? -19.271 83.564 58.073 1.00 73.94 228 SER A N 1
ATOM 1680 C CA . SER A 1 228 ? -18.870 84.965 57.898 1.00 73.94 228 SER A CA 1
ATOM 1681 C C . SER A 1 228 ? -19.973 85.810 57.239 1.00 73.94 228 SER A C 1
ATOM 1683 O O . SER A 1 228 ? -20.743 85.325 56.407 1.00 73.94 228 SER A O 1
ATOM 1685 N N . THR A 1 229 ? -20.043 87.106 57.566 1.00 72.88 229 THR A N 1
ATOM 1686 C CA . THR A 1 229 ? -21.077 88.028 57.050 1.00 72.88 229 THR A CA 1
ATOM 1687 C C . THR A 1 229 ? -21.211 88.030 55.517 1.00 72.88 229 THR A C 1
ATOM 1689 O O . THR A 1 229 ? -22.344 87.990 55.033 1.00 72.88 229 THR A O 1
ATOM 1692 N N . PRO A 1 230 ? -20.120 88.011 54.719 1.00 76.69 230 PRO A N 1
ATOM 1693 C CA . PRO A 1 230 ? -20.233 87.933 53.261 1.00 76.69 230 PRO A CA 1
ATOM 1694 C C . PRO A 1 230 ? -20.896 86.636 52.772 1.00 76.69 230 PRO A C 1
ATOM 1696 O O . PRO A 1 230 ? -21.688 86.669 51.831 1.00 76.69 230 PRO A O 1
ATOM 1699 N N . TYR A 1 231 ? -20.629 85.507 53.439 1.00 77.88 231 TYR A N 1
ATOM 1700 C CA . TYR A 1 231 ? -21.219 84.212 53.098 1.00 77.88 231 TYR A CA 1
ATOM 1701 C C . TYR A 1 231 ? -22.731 84.196 53.351 1.00 77.88 231 TYR A C 1
ATOM 1703 O O . TYR A 1 231 ? -23.498 83.727 52.512 1.00 77.88 231 TYR A O 1
ATOM 1711 N N . LEU A 1 232 ? -23.180 84.770 54.472 1.00 73.75 232 LEU A N 1
ATOM 1712 C CA . LEU A 1 232 ? -24.605 84.860 54.805 1.00 73.75 232 LEU A CA 1
ATOM 1713 C C . LEU A 1 232 ? -25.383 85.742 53.817 1.00 73.75 232 LEU A C 1
ATOM 1715 O O . LEU A 1 232 ? -26.505 85.392 53.439 1.00 73.75 232 LEU A O 1
ATOM 1719 N N . ILE A 1 233 ? -24.786 86.845 53.351 1.00 74.81 233 ILE A N 1
ATOM 1720 C CA . ILE A 1 233 ? -25.386 87.704 52.318 1.00 74.81 233 ILE A CA 1
ATOM 1721 C C . ILE A 1 233 ? -25.522 86.926 51.004 1.00 74.81 233 ILE A C 1
ATOM 1723 O O . ILE A 1 233 ? -26.613 86.875 50.435 1.00 74.81 233 ILE A O 1
ATOM 1727 N N . GLN A 1 234 ? -24.454 86.263 50.549 1.00 75.56 234 GLN A N 1
ATOM 1728 C CA . GLN A 1 234 ? -24.481 85.475 49.314 1.00 75.56 234 GLN A CA 1
ATOM 1729 C C . GLN A 1 234 ? -25.503 84.330 49.380 1.00 75.56 234 GLN A C 1
ATOM 1731 O O . GLN A 1 234 ? -26.269 84.130 48.436 1.00 75.56 234 GLN A O 1
ATOM 1736 N N . TYR A 1 235 ? -25.558 83.606 50.498 1.00 75.62 235 TYR A N 1
ATOM 1737 C CA . TYR A 1 235 ? -26.513 82.522 50.717 1.00 75.62 235 TYR A CA 1
ATOM 1738 C C . TYR A 1 235 ? -27.968 83.018 50.682 1.00 75.62 235 TYR A C 1
ATOM 1740 O O . TYR A 1 235 ? -28.815 82.415 50.022 1.00 75.62 235 TYR A O 1
ATOM 1748 N N . THR A 1 236 ? -28.256 84.153 51.326 1.00 71.94 236 THR A N 1
ATOM 1749 C CA . THR A 1 236 ? -29.610 84.730 51.373 1.00 71.94 236 THR A CA 1
ATOM 1750 C C . THR A 1 236 ? -30.063 85.239 50.003 1.00 71.94 236 THR A C 1
ATOM 1752 O O . THR A 1 236 ? -31.184 84.951 49.587 1.00 71.94 236 THR A O 1
ATOM 1755 N N . VAL A 1 237 ? -29.189 85.932 49.261 1.00 76.50 237 VAL A N 1
ATOM 1756 C CA . VAL A 1 237 ? -29.484 86.386 47.889 1.00 76.50 237 VAL A CA 1
ATOM 1757 C C . VAL A 1 237 ? -29.717 85.191 46.960 1.00 76.50 237 VAL A C 1
ATOM 1759 O O . VAL A 1 237 ? -30.677 85.190 46.194 1.00 76.50 237 VAL A O 1
ATOM 1762 N N . THR A 1 238 ? -28.900 84.139 47.074 1.00 74.56 238 THR A N 1
ATOM 1763 C CA . THR A 1 238 ? -29.047 82.919 46.260 1.00 74.56 238 THR A CA 1
ATOM 1764 C C . THR A 1 238 ? -30.371 82.208 46.547 1.00 74.56 238 THR A C 1
ATOM 1766 O O . THR A 1 238 ? -31.045 81.773 45.617 1.00 74.56 238 THR A O 1
ATOM 1769 N N . LYS A 1 239 ? -30.802 82.143 47.814 1.00 69.56 239 LYS A N 1
ATOM 1770 C CA . LYS A 1 239 ? -32.123 81.609 48.181 1.00 69.56 239 LYS A CA 1
ATOM 1771 C C . LYS A 1 239 ? -33.276 82.407 47.574 1.00 69.56 239 LYS A C 1
ATOM 1773 O O . LYS A 1 239 ? -34.241 81.810 47.113 1.00 69.56 239 LYS A O 1
ATOM 1778 N N . LEU A 1 240 ? -33.179 83.735 47.571 1.00 68.12 240 LEU A N 1
ATOM 1779 C CA . LEU A 1 240 ? -34.245 84.616 47.087 1.00 68.12 240 LEU A CA 1
ATOM 1780 C C . LEU A 1 240 ? -34.422 84.512 45.563 1.00 68.12 240 LEU A C 1
ATOM 1782 O O . LEU A 1 240 ? -35.548 84.522 45.087 1.00 68.12 240 LEU A O 1
ATOM 1786 N N . VAL A 1 241 ? -33.335 84.326 44.808 1.00 72.38 241 VAL A N 1
ATOM 1787 C CA . VAL A 1 241 ? -33.383 84.137 43.344 1.00 72.38 241 VAL A CA 1
AT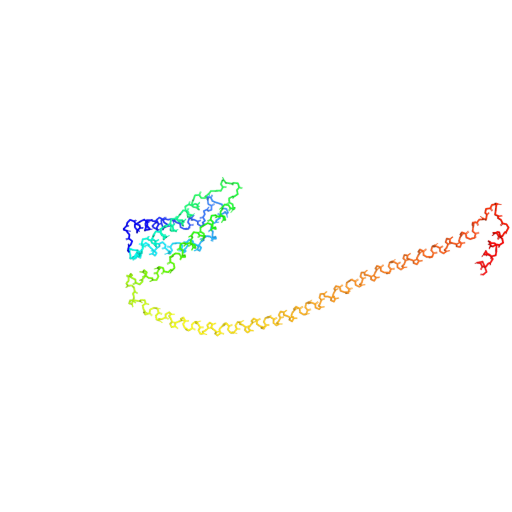OM 1788 C C . VAL A 1 241 ? -33.962 82.776 42.937 1.00 72.38 241 VAL A C 1
ATOM 1790 O O . VAL A 1 241 ? -34.575 82.677 41.886 1.00 72.38 241 VAL A O 1
ATOM 1793 N N . VAL A 1 242 ? -33.775 81.725 43.742 1.00 66.75 242 VAL A N 1
ATOM 1794 C CA . VAL A 1 242 ? -34.234 80.358 43.410 1.00 66.75 242 VAL A CA 1
ATOM 1795 C C . VAL A 1 242 ? -35.704 80.110 43.792 1.00 66.75 242 VAL A C 1
ATOM 1797 O O . VAL A 1 242 ? -36.325 79.194 43.262 1.00 66.75 242 VAL A O 1
ATOM 1800 N N . VAL A 1 243 ? -36.261 80.896 44.721 1.00 60.00 243 VAL A N 1
ATOM 1801 C CA . VAL A 1 243 ? -37.652 80.763 45.207 1.00 60.00 243 VAL A CA 1
ATOM 1802 C C . VAL A 1 243 ? -38.643 81.662 44.439 1.00 60.00 243 VAL A C 1
ATOM 1804 O O . VAL A 1 243 ? -39.850 81.453 44.557 1.00 60.00 243 VAL A O 1
ATOM 1807 N N . VAL A 1 244 ? -38.152 82.635 43.658 1.00 48.97 244 VAL A N 1
ATOM 1808 C CA . VAL A 1 244 ? -38.949 83.528 42.786 1.00 48.97 244 VAL A CA 1
ATOM 1809 C C . VAL A 1 244 ? -39.082 82.958 41.378 1.00 48.97 244 VAL A C 1
ATOM 1811 O O . VAL A 1 244 ? -38.086 82.399 40.872 1.00 48.97 244 VAL A O 1
#